Protein AF-A0A1F8PA29-F1 (afdb_monomer_lite)

Secondary structure (DSSP, 8-state):
-HHHHHHHHHHHHHHHHHHHHHHHHHHHHHHHHHS-HHHHHHHHHHHHHHHHHHHHHHHHHHTHHHHHHS-HHHHHHHTT----HHHHHHHHHHHHHHHHHHHHHHHHHHHH-SSHHHHHHHHHHHHHHHHHHHHTHHHHHH-TT-THHHHHHHSTTTHHHHHHHHHHHSPPPHHHHHHHHHHHHHHHHHHHHHHHHHHHHHHHHS--PPPHHHHHHHHS--

Radius of gyration: 24.75 Å; chains: 1; bounding box: 68×40×70 Å

Sequence (222 aa):
MRNQGKAVILSTHQMNQVEGLYDRLLIMEILLSSVSTRQLLTGKVLGLGVAGLARVTVWVISIPLPLNLASSSSRGFISTIQIPAGFLFLGVVYFILGNSVFAVLSAGVAAISPTVQEAQGLPAIYTLFAIAPFWFFSLLLLFPNNPVWIVLSIFPFTAPVLVMLRLGLTGVPVWQLAVSITVLVSCITGGLLLAARLLRTYILMYRKRPNPGEIIHSFKSG

Foldseek 3Di:
DVVVVVVVVVVVVVVVLLVVLVVVLVVVVVVCVPDPLLVVLVVQLVVLLVVLVVVVVCCVVVVVVVVVVDDPVSVVVVVVDDDDPVLVVLLSLLSSLLSLLLSLVLLLLVLPDSDPVSSVVVSVVLLVLCCVCVVCLVVCQVCVPDCVLLVLCQPSSPVSRSVSSSVVRHDDDPVSSVNSSVSSVVSSVVSSVNSSVSNVVSSVVSPPDDDVVVVVVVVVPD

Structure (mmCIF, N/CA/C/O backbone):
data_AF-A0A1F8PA29-F1
#
_entry.id   AF-A0A1F8PA29-F1
#
loop_
_atom_site.group_PDB
_atom_site.id
_atom_site.type_symbol
_atom_site.label_atom_id
_atom_site.label_alt_id
_atom_site.label_comp_id
_atom_site.label_asym_id
_atom_site.label_entity_id
_atom_site.label_seq_id
_atom_site.pdbx_PDB_ins_code
_atom_site.Cartn_x
_atom_site.Cartn_y
_atom_site.Cartn_z
_atom_site.occupancy
_atom_site.B_iso_or_equiv
_atom_site.auth_seq_id
_atom_site.auth_comp_id
_atom_site.auth_asym_id
_atom_site.auth_atom_id
_atom_site.pdbx_PDB_model_num
ATOM 1 N N . MET A 1 1 ? -7.253 -27.053 47.246 1.00 56.34 1 MET A N 1
ATOM 2 C CA . MET A 1 1 ? -7.034 -25.584 47.266 1.00 56.34 1 MET A CA 1
ATOM 3 C C . MET A 1 1 ? -6.210 -25.036 46.084 1.00 56.34 1 MET A C 1
ATOM 5 O O . MET A 1 1 ? -6.390 -23.879 45.738 1.00 56.34 1 MET A O 1
ATOM 9 N N . ARG A 1 2 ? -5.384 -25.832 45.381 1.00 59.38 2 ARG A N 1
ATOM 10 C CA . ARG A 1 2 ? -4.523 -25.364 44.264 1.00 59.38 2 ARG A CA 1
ATOM 11 C C . ARG A 1 2 ? -5.253 -24.951 42.961 1.00 59.38 2 ARG A C 1
ATOM 13 O O . ARG A 1 2 ? -4.658 -24.265 42.139 1.00 59.38 2 ARG A O 1
ATOM 20 N N . ASN A 1 3 ? -6.523 -25.330 42.773 1.00 57.28 3 ASN A N 1
ATOM 21 C CA . ASN A 1 3 ? -7.296 -25.006 41.557 1.00 57.28 3 ASN A CA 1
ATOM 22 C C . ASN A 1 3 ? -8.032 -23.652 41.614 1.00 57.28 3 ASN A C 1
ATOM 24 O O . ASN A 1 3 ? -8.296 -23.064 40.572 1.00 57.28 3 ASN A O 1
ATOM 28 N N . GLN A 1 4 ? -8.312 -23.134 42.814 1.00 56.56 4 GLN A N 1
ATOM 29 C CA . GLN A 1 4 ? -9.041 -21.871 43.012 1.00 56.56 4 GLN A CA 1
ATOM 30 C C . GLN A 1 4 ? -8.192 -20.658 42.579 1.00 56.56 4 GLN A C 1
ATOM 32 O O . GLN A 1 4 ? -8.679 -19.771 41.889 1.00 56.56 4 GLN A O 1
ATOM 37 N N . GLY A 1 5 ? -6.884 -20.670 42.873 1.00 62.25 5 GLY A N 1
ATOM 38 C CA . GLY A 1 5 ? -5.967 -19.598 42.458 1.00 62.25 5 GLY A CA 1
ATOM 39 C C . GLY A 1 5 ? -5.791 -19.484 40.939 1.00 62.25 5 GLY A C 1
ATOM 40 O O . GLY A 1 5 ? -5.724 -18.379 40.416 1.00 62.25 5 GLY A O 1
ATOM 41 N N . LYS A 1 6 ? -5.792 -20.605 40.200 1.00 59.50 6 LYS A N 1
ATOM 42 C CA . LYS A 1 6 ? -5.723 -20.580 38.726 1.00 59.50 6 LYS A CA 1
ATOM 43 C C . LYS A 1 6 ? -6.982 -19.975 38.100 1.00 59.50 6 LYS A C 1
ATOM 45 O O . LYS A 1 6 ? -6.863 -19.243 37.125 1.00 59.50 6 LYS A O 1
ATOM 50 N N . ALA A 1 7 ? -8.157 -20.249 38.671 1.00 61.59 7 ALA A N 1
ATOM 51 C CA . ALA A 1 7 ? -9.419 -19.679 38.206 1.00 61.59 7 ALA A CA 1
ATOM 52 C C . ALA A 1 7 ? -9.479 -18.157 38.429 1.00 61.59 7 ALA A C 1
ATOM 54 O O . ALA A 1 7 ? -9.851 -17.432 37.514 1.00 61.59 7 ALA A O 1
ATOM 55 N N . VAL A 1 8 ? -9.019 -17.671 39.589 1.00 66.62 8 VAL A N 1
ATOM 56 C CA . VAL A 1 8 ? -8.974 -16.230 39.914 1.00 66.62 8 VAL A CA 1
ATOM 57 C C . VAL A 1 8 ? -7.968 -15.464 39.041 1.00 66.62 8 VAL A C 1
ATOM 59 O O . VAL A 1 8 ? -8.221 -14.332 38.621 1.00 66.62 8 VAL A O 1
ATOM 62 N N . ILE A 1 9 ? -6.827 -16.082 38.720 1.00 64.81 9 ILE A N 1
ATOM 63 C CA . ILE A 1 9 ? -5.822 -15.485 37.826 1.00 64.81 9 ILE A CA 1
ATOM 64 C C . ILE A 1 9 ? -6.329 -15.459 36.372 1.00 64.81 9 ILE A C 1
ATOM 66 O O . ILE A 1 9 ? -6.126 -14.474 35.666 1.00 64.81 9 ILE A O 1
ATOM 70 N N . LEU A 1 10 ? -7.041 -16.499 35.923 1.00 61.28 10 LEU A N 1
ATOM 71 C CA . LEU A 1 10 ? -7.674 -16.513 34.598 1.00 61.28 10 LEU A CA 1
ATOM 72 C C . LEU A 1 10 ? -8.793 -15.468 34.490 1.00 61.28 10 LEU A C 1
ATOM 74 O O . LEU A 1 10 ? -8.862 -14.765 33.484 1.00 61.28 10 LEU A O 1
ATOM 78 N N . SER A 1 11 ? -9.618 -15.301 35.528 1.00 67.06 11 SER A N 1
ATOM 79 C CA . SER A 1 11 ? -10.694 -14.303 35.519 1.00 67.06 11 SER A CA 1
ATOM 80 C C . SER A 1 11 ? -10.176 -12.865 35.548 1.00 67.06 11 SER A C 1
ATOM 82 O O . SER A 1 11 ? -10.720 -12.020 34.847 1.00 67.06 11 SER A O 1
ATOM 84 N N . THR A 1 12 ? -9.106 -12.570 36.296 1.00 68.25 12 THR A N 1
ATOM 85 C CA . THR A 1 12 ? -8.509 -11.217 36.316 1.00 68.25 12 THR A CA 1
ATOM 86 C C . THR A 1 12 ? -7.856 -10.865 34.980 1.00 68.25 12 THR A C 1
ATOM 88 O O . THR A 1 12 ? -8.011 -9.747 34.492 1.00 68.25 12 THR A O 1
ATOM 91 N N . HIS A 1 13 ? -7.205 -11.830 34.323 1.00 64.25 13 HIS A N 1
ATOM 92 C CA . HIS A 1 13 ? -6.618 -11.613 33.000 1.00 64.25 13 HIS A CA 1
ATOM 93 C C . HIS A 1 13 ? -7.680 -11.390 31.908 1.00 64.25 13 HIS A C 1
ATOM 95 O O . HIS A 1 13 ? -7.465 -10.587 30.999 1.00 64.25 13 HIS A O 1
ATOM 101 N N . GLN A 1 14 ? -8.830 -12.066 32.003 1.00 67.69 14 GLN A N 1
ATOM 102 C CA . GLN A 1 14 ? -9.976 -11.828 31.119 1.00 67.69 14 GLN A CA 1
ATOM 103 C C . GLN A 1 14 ? -10.660 -10.485 31.411 1.00 67.69 14 GLN A C 1
ATOM 105 O O . GLN A 1 14 ? -11.031 -9.778 30.477 1.00 67.69 14 GLN A O 1
ATOM 110 N N . MET A 1 15 ? -10.771 -10.091 32.682 1.00 62.59 15 MET A N 1
ATOM 111 C CA . MET A 1 15 ? -11.380 -8.822 33.092 1.00 62.59 15 MET A CA 1
ATOM 112 C C . MET A 1 15 ? -10.580 -7.612 32.585 1.00 62.59 15 MET A C 1
ATOM 114 O O . MET A 1 15 ? -11.160 -6.734 31.951 1.00 62.59 15 MET A O 1
ATOM 118 N N . ASN A 1 16 ? -9.249 -7.630 32.724 1.00 69.56 16 ASN A N 1
ATOM 119 C CA . ASN A 1 16 ? -8.378 -6.573 32.190 1.00 69.56 16 ASN A CA 1
ATOM 120 C C . ASN A 1 16 ? -8.440 -6.470 30.654 1.00 69.56 16 ASN A C 1
ATOM 122 O O . ASN A 1 16 ? -8.318 -5.385 30.088 1.00 69.56 16 ASN A O 1
ATOM 126 N N . GLN A 1 17 ? -8.625 -7.597 29.956 1.00 68.75 17 GLN A N 1
ATOM 127 C CA . GLN A 1 17 ? -8.740 -7.615 28.495 1.00 68.75 17 GLN A CA 1
ATOM 128 C C . GLN A 1 17 ? -10.060 -6.987 28.023 1.00 68.75 17 GLN A C 1
ATOM 130 O O . GLN A 1 17 ? -10.092 -6.288 27.010 1.00 68.75 17 GLN A O 1
ATOM 135 N N . VAL A 1 18 ? -11.137 -7.228 28.769 1.00 69.56 18 VAL A N 1
ATOM 136 C CA . VAL A 1 18 ? -12.466 -6.676 28.506 1.00 69.56 18 VAL A CA 1
ATOM 137 C C . VAL A 1 18 ? -12.508 -5.173 28.810 1.00 69.56 18 VAL A C 1
ATOM 139 O O . VAL A 1 18 ? -13.011 -4.407 27.993 1.00 69.56 18 VAL A O 1
ATOM 142 N N . GLU A 1 19 ? -11.920 -4.730 29.922 1.00 72.88 19 GLU A N 1
ATOM 143 C CA . GLU A 1 19 ? -11.816 -3.309 30.287 1.00 72.88 19 GLU A CA 1
ATOM 144 C C . GLU A 1 19 ? -11.022 -2.509 29.241 1.00 72.88 19 GLU A C 1
ATOM 146 O O . GLU A 1 19 ? -11.520 -1.522 28.698 1.00 72.88 19 GLU A O 1
ATOM 151 N N . GLY A 1 20 ? -9.857 -3.019 28.820 1.00 73.38 20 GLY A N 1
ATOM 152 C CA . GLY A 1 20 ? -9.060 -2.385 27.766 1.00 73.38 20 GLY A CA 1
ATOM 153 C C . GLY A 1 20 ? -9.750 -2.332 26.394 1.00 73.38 20 GLY A C 1
ATOM 154 O O . GLY A 1 20 ? -9.413 -1.484 25.562 1.00 73.38 20 GLY A O 1
ATOM 155 N N . LEU A 1 21 ? -10.719 -3.216 26.134 1.00 72.12 21 LEU A N 1
ATOM 156 C CA . LEU A 1 21 ? -11.561 -3.155 24.940 1.00 72.12 21 LEU A CA 1
ATOM 157 C C . LEU A 1 21 ? -12.629 -2.055 25.065 1.00 72.12 21 LEU A C 1
ATOM 159 O O . LEU A 1 21 ? -12.830 -1.299 24.111 1.00 72.12 21 LEU A O 1
ATOM 163 N N . TYR A 1 22 ? -13.286 -1.942 26.224 1.00 75.56 22 TYR A N 1
ATOM 164 C CA . TYR A 1 22 ? -14.282 -0.899 26.484 1.00 75.56 22 TYR A CA 1
ATOM 165 C C . TYR A 1 22 ? -13.682 0.505 26.381 1.00 75.56 22 TYR A C 1
ATOM 167 O O . TYR A 1 22 ? -14.259 1.350 25.696 1.00 75.56 22 TYR A O 1
ATOM 175 N N . ASP A 1 23 ? -12.496 0.732 26.947 1.00 82.25 23 ASP A N 1
ATOM 176 C CA . ASP A 1 23 ? -11.802 2.024 26.865 1.00 82.25 23 ASP A CA 1
ATOM 177 C C . ASP A 1 23 ? -11.535 2.443 25.413 1.00 82.25 23 ASP A C 1
ATOM 179 O O . ASP A 1 23 ? -11.745 3.594 25.022 1.00 82.25 23 ASP A O 1
ATOM 183 N N . ARG A 1 24 ? -11.122 1.491 24.566 1.00 76.88 24 ARG A N 1
ATOM 184 C CA . ARG A 1 24 ? -10.896 1.739 23.132 1.00 76.88 24 ARG A CA 1
ATOM 185 C C . ARG A 1 24 ? -12.179 2.108 22.405 1.00 76.88 24 ARG A C 1
ATOM 187 O O . ARG A 1 24 ? -12.164 3.017 21.575 1.00 76.88 24 ARG A O 1
ATOM 194 N N . LEU A 1 25 ? -13.268 1.400 22.693 1.00 80.56 25 LEU A N 1
ATOM 195 C CA . LEU A 1 25 ? -14.572 1.669 22.093 1.00 80.56 25 LEU A CA 1
ATOM 196 C C . LEU A 1 25 ? -15.107 3.034 22.529 1.00 80.56 25 LEU A C 1
ATOM 198 O O . LEU A 1 25 ? -15.641 3.755 21.692 1.00 80.56 25 LEU A O 1
ATOM 202 N N . LEU A 1 26 ? -14.896 3.421 23.789 1.00 84.62 26 LEU A N 1
ATOM 203 C CA . LEU A 1 26 ? -15.296 4.724 24.313 1.00 84.62 26 LEU A CA 1
ATOM 204 C C . LEU A 1 26 ? -14.540 5.869 23.630 1.00 84.62 26 LEU A C 1
ATOM 206 O O . LEU A 1 26 ? -15.163 6.811 23.141 1.00 84.62 26 LEU A O 1
ATOM 210 N N . ILE A 1 27 ? -13.207 5.771 23.530 1.00 83.31 27 ILE A N 1
ATOM 211 C CA . ILE A 1 27 ? -12.390 6.755 22.797 1.00 83.31 27 ILE A CA 1
ATOM 212 C C . ILE A 1 27 ? -12.892 6.864 21.355 1.00 83.31 27 ILE A C 1
ATOM 214 O O . ILE A 1 27 ? -13.056 7.956 20.817 1.00 83.31 27 ILE A O 1
ATOM 218 N N . MET A 1 28 ? -13.180 5.728 20.726 1.00 79.38 28 MET A N 1
ATOM 219 C CA . MET A 1 28 ? -13.671 5.690 19.360 1.00 79.38 28 MET A CA 1
ATOM 220 C C . MET A 1 28 ? -15.082 6.281 19.198 1.00 79.38 28 MET A C 1
ATOM 222 O O . MET A 1 28 ? -15.334 6.940 18.192 1.00 79.38 28 MET A O 1
ATOM 226 N N . GLU A 1 29 ? -15.986 6.090 20.161 1.00 82.50 29 GLU A N 1
ATOM 227 C CA . GLU A 1 29 ? -17.335 6.677 20.173 1.00 82.50 29 GLU A CA 1
ATOM 228 C C . GLU A 1 29 ? -17.263 8.209 20.236 1.00 82.50 29 GLU A C 1
ATOM 230 O O . GLU A 1 29 ? -17.891 8.881 19.417 1.00 82.50 29 GLU A O 1
ATOM 235 N N . ILE A 1 30 ? -16.418 8.755 21.120 1.00 84.75 30 ILE A N 1
ATOM 236 C CA . ILE A 1 30 ? -16.178 10.204 21.243 1.00 84.75 30 ILE A CA 1
ATOM 237 C C . ILE A 1 30 ? -15.546 10.772 19.957 1.00 84.75 30 ILE A C 1
ATOM 239 O O . ILE A 1 30 ? -15.908 11.853 19.486 1.00 84.75 30 ILE A O 1
ATOM 243 N N . LEU A 1 31 ? -14.617 10.035 19.339 1.00 81.81 31 LEU A N 1
ATOM 244 C CA . LEU A 1 31 ? -14.020 10.443 18.064 1.00 81.81 31 LEU A CA 1
ATOM 245 C C . LEU A 1 31 ? -15.044 10.428 16.920 1.00 81.81 31 LEU A C 1
ATOM 247 O O . LEU A 1 31 ? -15.061 11.342 16.093 1.00 81.81 31 LEU A O 1
ATOM 251 N N . LEU A 1 32 ? -15.914 9.417 16.866 1.00 80.25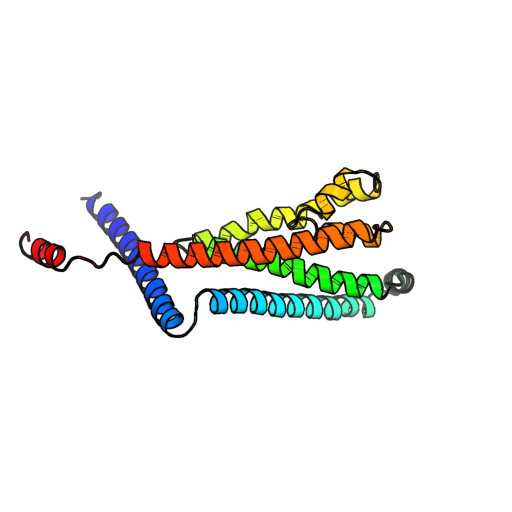 32 LEU A N 1
ATOM 252 C CA . LEU A 1 32 ? -16.919 9.282 15.812 1.00 80.25 32 LEU A CA 1
ATOM 253 C C . LEU A 1 32 ? -18.130 10.199 15.981 1.00 80.25 32 LEU A C 1
ATOM 255 O O . LEU A 1 32 ? -18.782 10.498 14.980 1.00 80.25 32 LEU A O 1
ATOM 259 N N . SER A 1 33 ? -18.421 10.679 17.194 1.00 83.50 33 SER A N 1
ATOM 260 C CA . SER A 1 33 ? -19.403 11.754 17.379 1.00 83.50 33 SER A CA 1
ATOM 261 C C . SER A 1 33 ? -18.923 13.073 16.767 1.00 83.50 33 SER A C 1
ATOM 263 O O . SER A 1 33 ? -19.740 13.941 16.475 1.00 83.50 33 SER A O 1
ATOM 265 N N . SER A 1 34 ? -17.609 13.209 16.552 1.00 78.81 34 SER A N 1
ATOM 266 C CA . SER A 1 34 ? -16.973 14.422 16.032 1.00 78.81 34 SER A CA 1
ATOM 267 C C . SER A 1 34 ? -16.600 14.322 14.545 1.00 78.81 34 SER A C 1
ATOM 269 O O . SER A 1 34 ? -16.625 15.328 13.840 1.00 78.81 34 SER A O 1
ATOM 271 N N . VAL A 1 35 ? -16.256 13.127 14.036 1.00 84.75 35 VAL A N 1
ATOM 272 C CA . VAL A 1 35 ? -15.801 12.918 12.646 1.00 84.75 35 VAL A CA 1
ATOM 273 C C . VAL A 1 35 ? -16.371 11.629 12.053 1.00 84.75 35 VAL A C 1
ATOM 275 O O . VAL A 1 35 ? -16.383 10.574 12.683 1.00 84.75 35 VAL A O 1
ATOM 278 N N . SER A 1 36 ? -16.786 11.665 10.782 1.00 85.31 36 SER A N 1
ATOM 279 C CA . SER A 1 36 ? -17.303 10.467 10.112 1.00 85.31 36 SER A CA 1
ATOM 280 C C . SER A 1 36 ? -16.228 9.378 9.938 1.00 85.31 36 SER A C 1
ATOM 282 O O . SER A 1 36 ? -15.068 9.651 9.629 1.00 85.31 36 SER A O 1
ATOM 284 N N . THR A 1 37 ? -16.628 8.103 10.025 1.00 83.50 37 THR A N 1
ATOM 285 C CA . THR A 1 37 ? -15.733 6.933 9.875 1.00 83.50 37 THR A CA 1
ATOM 286 C C . THR A 1 37 ? -14.871 6.979 8.606 1.00 83.50 37 THR A C 1
ATOM 288 O O . THR A 1 37 ? -13.717 6.553 8.605 1.00 83.50 37 THR A O 1
ATOM 291 N N . ARG A 1 38 ? -15.427 7.502 7.503 1.00 82.75 38 ARG A N 1
ATOM 292 C CA . ARG A 1 38 ? -14.721 7.606 6.218 1.00 82.75 38 ARG A CA 1
ATOM 293 C C . ARG A 1 38 ? -13.620 8.660 6.260 1.00 82.75 38 ARG A C 1
ATOM 295 O O . ARG A 1 38 ? -12.535 8.405 5.745 1.00 82.75 38 ARG A O 1
ATOM 302 N N . GLN A 1 39 ? -13.877 9.810 6.880 1.00 88.12 39 GLN A N 1
ATOM 303 C CA . GLN A 1 39 ? -12.875 10.864 7.048 1.00 88.12 39 GLN A CA 1
ATOM 304 C C . GLN A 1 39 ? -11.742 10.398 7.963 1.00 88.12 39 GLN A C 1
ATOM 306 O O . GLN A 1 39 ? -10.580 10.588 7.620 1.00 88.12 39 GLN A O 1
ATOM 311 N N . LEU A 1 40 ? -12.071 9.695 9.053 1.00 89.00 40 LEU A N 1
ATOM 312 C CA . LEU A 1 40 ? -11.082 9.116 9.966 1.00 89.00 40 LEU A CA 1
ATOM 313 C C . LEU A 1 40 ? -10.126 8.155 9.236 1.00 89.00 40 LEU A C 1
ATOM 315 O O . LEU A 1 40 ? -8.906 8.284 9.327 1.00 89.00 40 LEU A O 1
ATOM 319 N N . LEU A 1 41 ? -10.675 7.203 8.474 1.00 89.69 41 LEU A N 1
ATOM 320 C CA . LEU A 1 41 ? -9.870 6.220 7.744 1.00 89.69 41 LEU A CA 1
ATOM 321 C C . LEU A 1 41 ? -9.072 6.847 6.601 1.00 89.69 41 LEU A C 1
ATOM 323 O O . LEU A 1 41 ? -7.912 6.492 6.410 1.00 89.69 41 LEU A O 1
ATOM 327 N N . THR A 1 42 ? -9.657 7.802 5.878 1.00 89.12 42 THR A N 1
ATOM 328 C CA . THR A 1 42 ? -8.944 8.535 4.821 1.00 89.12 42 THR A CA 1
ATOM 329 C C . THR A 1 42 ? -7.777 9.323 5.414 1.00 89.12 42 THR A C 1
ATOM 331 O O . THR A 1 42 ? -6.668 9.244 4.895 1.00 89.12 42 THR A O 1
ATOM 334 N N . GLY A 1 43 ? -7.986 9.997 6.550 1.00 89.50 43 GLY A N 1
ATOM 335 C CA . GLY A 1 43 ? -6.928 10.686 7.289 1.00 89.50 43 GLY A CA 1
ATOM 336 C C . GLY A 1 43 ? -5.818 9.738 7.745 1.00 89.50 43 GLY A C 1
ATOM 337 O O . GLY A 1 43 ? -4.643 10.046 7.563 1.00 89.50 43 GLY A O 1
ATOM 338 N N . LYS A 1 44 ? -6.164 8.542 8.244 1.00 90.44 44 LYS A N 1
ATOM 339 C CA . LYS A 1 44 ? -5.181 7.508 8.612 1.00 90.44 44 LYS A CA 1
ATOM 340 C C . LYS A 1 44 ? -4.347 7.055 7.410 1.00 90.44 44 LYS A C 1
ATOM 342 O O . LYS A 1 44 ? -3.127 6.951 7.518 1.00 90.44 44 LYS A O 1
ATOM 347 N N . VAL A 1 45 ? -4.985 6.796 6.269 1.00 92.25 45 VAL A N 1
ATOM 348 C CA . VAL A 1 45 ? -4.295 6.370 5.040 1.00 92.25 45 VAL A CA 1
ATOM 349 C C . VAL A 1 45 ? -3.387 7.478 4.506 1.00 92.25 45 VAL A C 1
ATOM 351 O O . VAL A 1 45 ? -2.239 7.202 4.165 1.00 92.25 45 VAL A O 1
ATOM 354 N N . LEU A 1 46 ? -3.854 8.730 4.489 1.00 92.75 46 LEU A N 1
ATOM 355 C CA . LEU A 1 46 ? -3.040 9.880 4.088 1.00 92.75 46 LEU A CA 1
ATOM 356 C C . LEU A 1 46 ? -1.860 10.107 5.040 1.00 92.75 46 LEU A C 1
ATOM 358 O O . LEU A 1 46 ? -0.742 10.313 4.577 1.00 92.75 46 LEU A O 1
ATOM 362 N N . GLY A 1 47 ? -2.073 9.991 6.354 1.00 91.25 47 GLY A N 1
ATOM 363 C CA . GLY A 1 47 ? -1.007 10.089 7.354 1.00 91.25 47 GLY A CA 1
ATOM 364 C C . GLY A 1 47 ? 0.065 9.012 7.173 1.00 91.25 47 GLY A C 1
ATOM 365 O O . GLY A 1 47 ? 1.257 9.315 7.183 1.00 91.25 47 GLY A O 1
ATOM 366 N N . LEU A 1 48 ? -0.343 7.765 6.908 1.00 90.12 48 LEU A N 1
ATOM 367 C CA . LEU A 1 48 ? 0.583 6.686 6.545 1.00 90.12 48 LEU A CA 1
ATOM 368 C C . LEU A 1 48 ? 1.299 6.962 5.214 1.00 90.12 48 LEU A C 1
ATOM 370 O O . LEU A 1 48 ? 2.463 6.588 5.066 1.00 90.12 48 LEU A O 1
ATOM 374 N N . GLY A 1 49 ? 0.636 7.635 4.269 1.00 90.31 49 GLY A N 1
ATOM 375 C CA . GLY A 1 49 ? 1.221 8.171 3.036 1.00 90.31 49 GLY A CA 1
ATOM 376 C C . GLY A 1 49 ? 2.373 9.136 3.306 1.00 90.31 49 GLY A C 1
ATOM 377 O O . GLY A 1 49 ? 3.494 8.898 2.861 1.00 90.31 49 GLY A O 1
ATOM 378 N N . VAL A 1 50 ? 2.119 10.175 4.103 1.00 92.81 50 VAL A N 1
ATOM 379 C CA . VAL A 1 50 ? 3.120 11.187 4.480 1.00 92.81 50 VAL A CA 1
ATOM 380 C C . VAL A 1 50 ? 4.281 10.560 5.255 1.00 92.81 50 VAL A C 1
ATOM 382 O O . VAL A 1 50 ? 5.441 10.811 4.936 1.00 92.81 50 VAL A O 1
ATOM 385 N N . ALA A 1 51 ? 3.997 9.678 6.216 1.00 91.94 51 ALA A N 1
ATOM 386 C CA . ALA A 1 51 ? 5.031 8.941 6.944 1.00 91.94 51 ALA A CA 1
ATOM 387 C C . ALA A 1 51 ? 5.856 8.018 6.024 1.00 91.94 51 ALA A C 1
ATOM 389 O O . ALA A 1 51 ? 7.042 7.788 6.258 1.00 91.94 51 ALA A O 1
ATOM 390 N N . GLY A 1 52 ? 5.242 7.472 4.971 1.00 89.69 52 GLY A N 1
ATOM 391 C CA . GLY A 1 52 ? 5.941 6.747 3.913 1.00 89.69 52 GLY A CA 1
ATOM 392 C C . GLY A 1 52 ? 6.909 7.645 3.148 1.00 89.69 52 GLY A C 1
ATOM 393 O O . GLY A 1 52 ? 8.079 7.298 3.010 1.00 89.69 52 GLY A O 1
ATOM 394 N N . LEU A 1 53 ? 6.446 8.813 2.702 1.00 90.06 53 LEU A N 1
ATOM 395 C CA . LEU A 1 53 ? 7.288 9.770 1.982 1.00 90.06 53 LEU A CA 1
ATOM 396 C C . LEU A 1 53 ? 8.468 10.229 2.839 1.00 90.06 53 LEU A C 1
ATOM 398 O O . LEU A 1 53 ? 9.592 10.258 2.352 1.00 90.06 53 LEU A O 1
ATOM 402 N N . ALA A 1 54 ? 8.244 10.478 4.132 1.00 92.31 54 ALA A N 1
ATOM 403 C CA . ALA A 1 54 ? 9.317 10.794 5.069 1.00 92.31 54 ALA A CA 1
ATOM 404 C C . ALA A 1 54 ? 10.387 9.689 5.116 1.00 92.31 54 ALA A C 1
ATOM 406 O O . ALA A 1 54 ? 11.577 9.992 5.050 1.00 92.31 54 ALA A O 1
ATOM 407 N N . ARG A 1 55 ? 9.985 8.407 5.151 1.00 91.94 55 ARG A N 1
ATOM 408 C CA . ARG A 1 55 ? 10.928 7.275 5.089 1.00 91.94 55 ARG A CA 1
ATOM 409 C C . ARG A 1 55 ? 11.748 7.302 3.799 1.00 91.94 55 ARG A C 1
ATOM 411 O O . ARG A 1 55 ? 12.963 7.168 3.865 1.00 91.94 55 ARG A O 1
ATOM 418 N N . VAL A 1 56 ? 11.122 7.517 2.644 1.00 87.94 56 VAL A N 1
ATOM 419 C CA . VAL A 1 56 ? 11.844 7.575 1.359 1.00 87.94 56 VAL A CA 1
ATOM 420 C C . VAL A 1 56 ? 12.822 8.741 1.318 1.00 87.94 56 VAL A C 1
ATOM 422 O O . VAL A 1 56 ? 13.967 8.544 0.928 1.00 87.94 56 VAL A O 1
ATOM 425 N N . THR A 1 57 ? 12.418 9.925 1.776 1.00 88.62 57 THR A N 1
ATOM 426 C CA . THR A 1 57 ? 13.304 11.093 1.851 1.00 88.62 57 THR A CA 1
ATOM 427 C C . THR A 1 57 ? 14.532 10.801 2.706 1.00 88.62 57 THR A C 1
ATOM 429 O O . THR A 1 57 ? 15.651 11.103 2.296 1.00 88.62 57 THR A O 1
ATOM 432 N N . VAL A 1 58 ? 14.345 10.146 3.857 1.00 91.19 58 VAL A N 1
ATOM 433 C CA . VAL A 1 58 ? 15.459 9.723 4.715 1.00 91.19 58 VAL A CA 1
ATOM 434 C C . VAL A 1 58 ? 16.399 8.778 3.966 1.00 91.19 58 VAL A C 1
ATOM 436 O O . VAL A 1 58 ? 17.606 8.989 4.001 1.00 91.19 58 VAL A O 1
ATOM 439 N N . TRP A 1 59 ? 15.883 7.786 3.237 1.00 84.88 59 TRP A N 1
ATOM 440 C CA . TRP A 1 59 ? 16.718 6.876 2.443 1.00 84.88 59 TRP A CA 1
ATOM 441 C C . TRP A 1 59 ? 17.464 7.590 1.307 1.00 84.88 59 TRP A C 1
ATOM 443 O O . TRP A 1 59 ? 18.661 7.374 1.138 1.00 84.88 59 TRP A O 1
ATOM 453 N N . VAL A 1 60 ? 16.798 8.478 0.565 1.00 82.88 60 VAL A N 1
ATOM 454 C CA . VAL A 1 60 ? 17.402 9.234 -0.548 1.00 82.88 60 VAL A CA 1
ATOM 455 C C . VAL A 1 60 ? 18.533 10.147 -0.070 1.00 82.88 60 VAL A C 1
ATOM 457 O O . VAL A 1 60 ? 19.531 10.284 -0.770 1.00 82.88 60 VAL A O 1
ATOM 460 N N . ILE A 1 61 ? 18.417 10.735 1.123 1.00 85.12 61 ILE A N 1
ATOM 461 C CA . ILE A 1 61 ? 19.474 11.565 1.725 1.00 85.12 61 ILE A CA 1
ATOM 462 C C . ILE A 1 61 ? 20.571 10.688 2.345 1.00 85.12 61 ILE A C 1
ATOM 464 O O . ILE A 1 61 ? 21.758 10.996 2.237 1.00 85.12 61 ILE A O 1
ATOM 468 N N . SER A 1 62 ? 20.185 9.582 2.986 1.00 85.56 62 SER A N 1
ATOM 469 C CA . SER A 1 62 ? 21.105 8.731 3.740 1.00 85.56 62 SER A CA 1
ATOM 470 C C . SER A 1 62 ? 21.957 7.813 2.866 1.00 85.56 62 SER A C 1
ATOM 472 O O . SER A 1 62 ? 23.063 7.501 3.286 1.00 85.56 62 SER A O 1
ATOM 474 N N . ILE A 1 63 ? 21.493 7.363 1.694 1.00 81.06 63 ILE A N 1
ATOM 475 C CA . ILE A 1 63 ? 22.272 6.514 0.770 1.00 81.06 63 ILE A CA 1
ATOM 476 C C . ILE A 1 63 ? 23.546 7.210 0.237 1.00 81.06 63 ILE A C 1
ATOM 478 O O . ILE A 1 63 ? 24.610 6.594 0.283 1.00 81.06 63 ILE A O 1
ATOM 482 N N . PRO A 1 64 ? 23.510 8.460 -0.270 1.00 77.69 64 PRO A N 1
ATOM 483 C CA . PRO A 1 64 ? 24.697 9.115 -0.827 1.00 77.69 64 PRO A CA 1
ATOM 484 C C . PRO A 1 64 ? 25.730 9.532 0.228 1.00 77.69 64 PRO A C 1
ATOM 486 O O . PRO A 1 64 ? 26.909 9.663 -0.097 1.00 77.69 64 PRO A O 1
ATOM 489 N N . LEU A 1 65 ? 25.330 9.720 1.487 1.00 77.81 65 LEU A N 1
ATOM 490 C CA . LEU A 1 65 ? 26.220 10.106 2.592 1.00 77.81 65 LEU A CA 1
ATOM 491 C C . LEU A 1 65 ? 27.425 9.154 2.780 1.00 77.81 65 LEU A C 1
ATOM 493 O O . LEU A 1 65 ? 28.560 9.613 2.648 1.00 77.81 65 LEU A O 1
ATOM 497 N N . PRO A 1 66 ? 27.240 7.839 3.012 1.00 79.12 66 PRO A N 1
ATOM 498 C CA . PRO A 1 66 ? 28.346 6.892 3.119 1.00 79.12 66 PRO A CA 1
ATOM 499 C C . PRO A 1 66 ? 29.088 6.694 1.791 1.00 79.12 66 PRO A C 1
ATOM 501 O O . PRO A 1 66 ? 30.283 6.421 1.809 1.00 79.12 66 PRO A O 1
ATOM 504 N N . LEU A 1 67 ? 28.430 6.882 0.641 1.00 72.81 67 LEU A N 1
ATOM 505 C CA . LEU A 1 67 ? 29.074 6.771 -0.676 1.00 72.81 67 LEU A CA 1
ATOM 506 C C . LEU A 1 67 ? 30.096 7.892 -0.925 1.00 72.81 67 LEU A C 1
ATOM 508 O O . LEU A 1 67 ? 31.127 7.654 -1.551 1.00 72.81 67 LEU A O 1
ATOM 512 N N . ASN A 1 68 ? 29.856 9.098 -0.401 1.00 70.44 68 ASN A N 1
ATOM 513 C CA . ASN A 1 68 ? 30.833 10.192 -0.452 1.00 70.44 68 ASN A CA 1
ATOM 514 C C . ASN A 1 68 ? 32.062 9.920 0.430 1.00 70.44 68 ASN A C 1
ATOM 516 O O . ASN A 1 68 ? 33.169 10.344 0.092 1.00 70.44 68 ASN A O 1
ATOM 520 N N . LEU A 1 69 ? 31.870 9.177 1.522 1.00 74.19 69 LEU A N 1
ATOM 521 C CA . LEU A 1 69 ? 32.922 8.765 2.455 1.00 74.19 69 LEU A CA 1
ATOM 522 C C . LEU A 1 69 ? 33.674 7.504 1.991 1.00 74.19 69 LEU A C 1
ATOM 524 O O . LEU A 1 69 ? 34.754 7.210 2.500 1.00 74.19 69 LEU A O 1
ATOM 528 N N . ALA A 1 70 ? 33.121 6.760 1.031 1.00 74.88 70 ALA A N 1
ATOM 529 C CA . ALA A 1 70 ? 33.683 5.511 0.542 1.00 74.88 70 ALA A CA 1
ATOM 530 C C . ALA A 1 70 ? 34.875 5.718 -0.416 1.00 74.88 70 ALA A C 1
ATOM 532 O O . ALA A 1 70 ? 35.069 6.777 -1.023 1.00 74.88 70 ALA A O 1
ATOM 533 N N . SER A 1 71 ? 35.700 4.677 -0.553 1.00 73.81 71 SER A N 1
ATOM 534 C CA . SER A 1 71 ? 36.899 4.671 -1.396 1.00 73.81 71 SER A CA 1
ATOM 535 C C . SER A 1 71 ? 36.570 4.904 -2.878 1.00 73.81 71 SER A C 1
ATOM 537 O O . SER A 1 71 ? 35.500 4.535 -3.369 1.00 73.81 71 SER A O 1
ATOM 539 N N . SER A 1 72 ? 37.508 5.506 -3.619 1.00 69.44 72 SER A N 1
ATOM 540 C CA . SER A 1 72 ? 37.334 5.944 -5.018 1.00 69.44 72 SER A CA 1
ATOM 541 C C . SER A 1 72 ? 36.823 4.857 -5.972 1.00 69.44 72 SER A C 1
ATOM 543 O O . SER A 1 72 ? 36.101 5.171 -6.914 1.00 69.44 72 SER A O 1
ATOM 545 N N . SER A 1 73 ? 37.124 3.589 -5.692 1.00 68.25 73 SER A N 1
ATOM 546 C CA . SER A 1 73 ? 36.662 2.414 -6.440 1.00 68.25 73 SER A CA 1
ATOM 547 C C . SER A 1 73 ? 35.135 2.260 -6.432 1.00 68.25 73 SER A C 1
ATOM 549 O O . SER A 1 73 ? 34.549 1.852 -7.428 1.00 68.25 73 SER A O 1
ATOM 551 N N . SER A 1 74 ? 34.477 2.615 -5.324 1.00 66.81 74 SER A N 1
ATOM 552 C CA . SER A 1 74 ? 33.017 2.508 -5.168 1.00 66.81 74 SER A CA 1
ATOM 553 C C . SER A 1 74 ? 32.254 3.684 -5.793 1.00 66.81 74 SER A C 1
ATOM 555 O O . SER A 1 74 ? 31.131 3.518 -6.267 1.00 66.81 74 SER A O 1
ATOM 557 N N . ARG A 1 75 ? 32.885 4.865 -5.871 1.00 67.38 75 ARG A N 1
ATOM 558 C CA . ARG A 1 75 ? 32.284 6.083 -6.441 1.00 67.38 75 ARG A CA 1
ATOM 559 C C . ARG A 1 75 ? 32.130 6.017 -7.965 1.00 67.38 75 ARG A C 1
ATOM 561 O O . ARG A 1 75 ? 31.125 6.493 -8.486 1.00 67.38 75 ARG A O 1
ATOM 568 N N . GLY A 1 76 ? 33.071 5.380 -8.670 1.00 67.25 76 GLY A N 1
ATOM 569 C CA . GLY A 1 76 ? 33.039 5.261 -10.138 1.00 67.25 76 GLY A CA 1
ATOM 570 C C . GLY A 1 76 ? 31.901 4.389 -10.691 1.00 67.25 76 GLY A C 1
ATOM 571 O O . GLY A 1 76 ? 31.418 4.622 -11.798 1.00 67.25 76 GLY A O 1
ATOM 572 N N . PHE A 1 77 ? 31.415 3.417 -9.910 1.00 65.56 77 PHE A N 1
ATOM 573 C CA . PHE A 1 77 ? 30.271 2.582 -10.300 1.00 65.56 77 PHE A CA 1
ATOM 574 C C . PHE A 1 77 ? 28.952 3.377 -10.303 1.00 65.56 77 PHE A C 1
ATOM 576 O O . PHE A 1 77 ? 28.098 3.168 -11.160 1.00 65.56 77 PHE A O 1
ATOM 583 N N . ILE A 1 78 ? 28.807 4.341 -9.387 1.00 62.44 78 ILE A N 1
ATOM 584 C CA . ILE A 1 78 ? 27.586 5.143 -9.211 1.00 62.44 78 ILE A CA 1
ATOM 585 C C . ILE A 1 78 ? 27.469 6.248 -10.272 1.00 62.44 78 ILE A C 1
ATOM 587 O O . ILE A 1 78 ? 26.374 6.492 -10.771 1.00 62.44 78 ILE A O 1
ATOM 591 N N . SER A 1 79 ? 28.575 6.890 -10.670 1.00 65.75 79 SER A N 1
ATOM 592 C CA . SER A 1 79 ? 28.552 7.977 -11.668 1.00 65.75 79 SER A CA 1
ATOM 593 C C . SER A 1 79 ? 28.126 7.532 -13.071 1.00 65.75 79 SER A C 1
ATOM 595 O O . SER A 1 79 ? 27.787 8.368 -13.903 1.00 65.75 79 SER A O 1
ATOM 597 N N . THR A 1 80 ? 28.139 6.224 -13.336 1.00 64.75 80 THR A N 1
ATOM 598 C CA . THR A 1 80 ? 27.752 5.635 -14.627 1.00 64.75 80 THR A CA 1
ATOM 599 C C . THR A 1 80 ? 26.241 5.367 -14.713 1.00 64.75 80 THR A C 1
ATOM 601 O O . THR A 1 80 ? 25.696 5.205 -15.803 1.00 64.75 80 THR A O 1
ATOM 604 N N . ILE A 1 81 ? 25.530 5.353 -13.580 1.00 66.25 81 ILE A N 1
ATOM 605 C CA . ILE A 1 81 ? 24.092 5.073 -13.531 1.00 66.25 81 ILE A CA 1
ATOM 606 C C . ILE A 1 81 ? 23.324 6.391 -13.682 1.00 66.25 81 ILE A C 1
ATOM 608 O O . ILE A 1 81 ? 23.063 7.102 -12.713 1.00 66.25 81 ILE A O 1
ATOM 612 N N . GLN A 1 82 ? 22.932 6.719 -14.913 1.00 71.12 82 GLN A N 1
ATOM 613 C CA . GLN A 1 82 ? 21.969 7.790 -15.163 1.00 71.12 82 GLN A CA 1
ATOM 614 C C . GLN A 1 82 ? 20.557 7.284 -14.865 1.00 71.12 82 GLN A C 1
ATOM 616 O O . GLN A 1 82 ? 20.041 6.423 -15.573 1.00 71.12 82 GLN A O 1
ATOM 621 N N . ILE A 1 83 ? 19.922 7.826 -13.824 1.00 75.50 83 ILE A N 1
ATOM 622 C CA . ILE A 1 83 ? 18.523 7.525 -13.503 1.00 75.50 83 ILE A CA 1
ATOM 623 C C . ILE A 1 83 ? 17.627 8.466 -14.322 1.00 75.50 83 ILE A C 1
ATOM 625 O O . ILE A 1 83 ? 17.651 9.678 -14.085 1.00 75.50 83 ILE A O 1
ATOM 629 N N . PRO A 1 84 ? 16.817 7.957 -15.269 1.00 82.06 84 PRO A N 1
ATOM 630 C CA . PRO A 1 84 ? 15.919 8.800 -16.048 1.00 82.06 84 PRO A CA 1
ATOM 631 C C . PRO A 1 84 ? 14.898 9.501 -15.145 1.00 82.06 84 PRO A C 1
ATOM 633 O O . PRO A 1 84 ? 14.315 8.878 -14.258 1.00 82.06 84 PRO A O 1
ATOM 636 N N . ALA A 1 85 ? 14.594 10.775 -15.407 1.00 81.31 85 ALA A N 1
ATOM 637 C CA . ALA A 1 85 ? 13.607 11.522 -14.617 1.00 81.31 85 ALA A CA 1
ATOM 638 C C . ALA A 1 85 ? 12.219 10.843 -14.593 1.00 81.31 85 ALA A C 1
ATOM 640 O O . ALA A 1 85 ? 11.537 10.848 -13.568 1.00 81.31 85 ALA A O 1
ATOM 641 N N . GLY A 1 86 ? 11.826 10.185 -15.693 1.00 85.75 86 GLY A N 1
ATOM 642 C CA . GLY A 1 86 ? 10.581 9.411 -15.768 1.00 85.75 86 GLY A CA 1
ATOM 643 C C . GLY A 1 86 ? 10.539 8.211 -14.814 1.00 85.75 86 GLY A C 1
ATOM 644 O O . GLY A 1 86 ? 9.477 7.898 -14.278 1.00 85.75 86 GLY A O 1
ATOM 645 N N . PHE A 1 87 ? 11.689 7.585 -14.539 1.00 86.56 87 PHE A N 1
ATOM 646 C CA . PHE A 1 87 ? 11.797 6.502 -13.558 1.00 86.56 87 PHE A CA 1
ATOM 647 C C . PHE A 1 87 ? 11.518 7.017 -12.144 1.00 86.56 87 PHE A C 1
ATOM 649 O O . PHE A 1 87 ? 10.751 6.402 -11.410 1.00 86.56 87 PHE A O 1
ATOM 656 N N . LEU A 1 88 ? 12.070 8.181 -11.780 1.00 86.81 88 LEU A N 1
ATOM 657 C CA . LEU A 1 88 ? 11.818 8.804 -10.477 1.00 86.81 88 LEU A CA 1
ATOM 658 C C . LEU A 1 88 ? 10.354 9.219 -10.315 1.00 86.81 88 LEU A C 1
ATOM 660 O O . LEU A 1 88 ? 9.757 8.951 -9.275 1.00 86.81 88 LEU A O 1
ATOM 664 N N . PHE A 1 89 ? 9.761 9.824 -11.348 1.00 89.88 89 PHE A N 1
ATOM 665 C CA . PHE A 1 89 ? 8.351 10.213 -11.326 1.00 89.88 89 PHE A CA 1
ATOM 666 C C . PHE A 1 89 ? 7.434 9.001 -11.109 1.00 89.88 89 PHE A C 1
ATOM 668 O O . PHE A 1 89 ? 6.615 8.997 -10.189 1.00 89.88 89 PHE A O 1
ATOM 675 N N . LEU A 1 90 ? 7.613 7.938 -11.903 1.00 91.19 90 LEU A N 1
ATOM 676 C CA . LEU A 1 90 ? 6.866 6.690 -11.730 1.00 91.19 90 LEU A CA 1
ATOM 677 C C . LEU A 1 90 ? 7.159 6.034 -10.377 1.00 91.19 90 LEU A C 1
ATOM 679 O O . LEU A 1 90 ? 6.240 5.508 -9.755 1.00 91.19 90 LEU A O 1
ATOM 683 N N . GLY A 1 91 ? 8.398 6.122 -9.892 1.00 89.94 91 GLY A N 1
ATOM 684 C CA . GLY A 1 91 ? 8.794 5.670 -8.562 1.00 89.94 91 GLY A CA 1
ATOM 685 C C . GLY A 1 91 ? 7.981 6.320 -7.455 1.00 89.94 91 GLY A C 1
ATOM 686 O O . GLY A 1 91 ? 7.429 5.617 -6.613 1.00 89.94 91 GLY A O 1
ATOM 687 N N . VAL A 1 92 ? 7.820 7.643 -7.488 1.00 90.44 92 VAL A N 1
ATOM 688 C CA . VAL A 1 92 ? 6.995 8.366 -6.511 1.00 90.44 92 VAL A CA 1
ATOM 689 C C . VAL A 1 92 ? 5.520 7.971 -6.628 1.00 90.44 92 VAL A C 1
ATOM 691 O O . VAL A 1 92 ? 4.878 7.711 -5.611 1.00 90.44 92 VAL A O 1
ATOM 694 N N . VAL A 1 93 ? 4.982 7.867 -7.847 1.00 93.31 93 VAL A N 1
ATOM 695 C CA . VAL A 1 93 ? 3.578 7.477 -8.076 1.00 93.31 93 VAL A CA 1
ATOM 696 C C . VAL A 1 93 ? 3.291 6.083 -7.514 1.00 93.31 93 VAL A C 1
ATOM 698 O O . VAL A 1 93 ? 2.369 5.911 -6.714 1.00 93.31 93 VAL A O 1
ATOM 701 N N . TYR A 1 94 ? 4.096 5.087 -7.886 1.00 93.25 94 TYR A N 1
ATOM 702 C CA . TYR A 1 94 ? 3.933 3.714 -7.407 1.00 93.25 94 TYR A CA 1
ATOM 703 C C . TYR A 1 94 ? 4.234 3.573 -5.920 1.00 93.25 94 TYR A C 1
ATOM 705 O O . TYR A 1 94 ? 3.594 2.763 -5.252 1.00 93.25 94 TYR A O 1
ATOM 713 N N . PHE A 1 95 ? 5.149 4.376 -5.379 1.00 92.31 95 PHE A N 1
ATOM 714 C CA . PHE A 1 95 ? 5.397 4.418 -3.947 1.00 92.31 95 PHE A CA 1
ATOM 715 C C . PHE A 1 95 ? 4.166 4.909 -3.176 1.00 92.31 95 PHE A C 1
ATOM 717 O O . PHE A 1 95 ? 3.746 4.257 -2.219 1.00 92.31 95 PHE A O 1
ATOM 724 N N . ILE A 1 96 ? 3.554 6.019 -3.607 1.00 93.94 96 ILE A N 1
ATOM 725 C CA . ILE A 1 96 ? 2.347 6.568 -2.974 1.00 93.94 96 ILE A CA 1
ATOM 726 C C . ILE A 1 96 ? 1.206 5.553 -3.060 1.00 93.94 96 ILE A C 1
ATOM 728 O O . ILE A 1 96 ? 0.634 5.190 -2.032 1.00 93.94 96 ILE A O 1
ATOM 732 N N . LEU A 1 97 ? 0.913 5.043 -4.261 1.00 94.69 97 LEU A N 1
ATOM 733 C CA . LEU A 1 97 ? -0.162 4.071 -4.470 1.00 94.69 97 LEU A CA 1
ATOM 734 C C . LEU A 1 97 ? 0.080 2.776 -3.689 1.00 94.69 97 LEU A C 1
ATOM 736 O O . LEU A 1 97 ? -0.814 2.295 -2.994 1.00 94.69 97 LEU A O 1
ATOM 740 N N . GLY A 1 98 ? 1.294 2.231 -3.749 1.00 93.75 98 GLY A N 1
ATOM 741 C CA . GLY A 1 98 ? 1.663 1.011 -3.042 1.00 93.75 98 GLY A CA 1
ATOM 742 C C . GLY A 1 98 ? 1.538 1.161 -1.532 1.00 93.75 98 GLY A C 1
ATOM 743 O O . GLY A 1 98 ? 0.864 0.363 -0.882 1.00 93.75 98 GLY A O 1
ATOM 744 N N . ASN A 1 99 ? 2.110 2.223 -0.962 1.00 92.38 99 ASN A N 1
ATOM 745 C CA . ASN A 1 99 ? 1.994 2.490 0.468 1.00 92.38 99 ASN A CA 1
ATOM 746 C C . ASN A 1 99 ? 0.528 2.711 0.888 1.00 92.38 99 ASN A C 1
ATOM 748 O O . ASN A 1 99 ? 0.135 2.253 1.959 1.00 92.38 99 ASN A O 1
ATOM 752 N N . SER A 1 100 ? -0.306 3.329 0.044 1.00 94.44 100 SER A N 1
ATOM 753 C CA . SER A 1 100 ? -1.748 3.452 0.292 1.00 94.44 100 SER A CA 1
ATOM 754 C C . SER A 1 100 ? -2.477 2.106 0.303 1.00 94.44 100 SER A C 1
ATOM 756 O O . SER A 1 100 ? -3.317 1.898 1.178 1.00 94.44 100 SER A O 1
ATOM 758 N N . VAL A 1 101 ? -2.147 1.167 -0.592 1.00 94.69 101 VAL A N 1
ATOM 759 C CA . VAL A 1 101 ? -2.711 -0.199 -0.565 1.00 94.69 101 VAL A CA 1
ATOM 760 C C . VAL A 1 101 ? -2.402 -0.882 0.771 1.00 94.69 101 VAL A C 1
ATOM 762 O O . VAL A 1 101 ? -3.306 -1.397 1.434 1.00 94.69 101 VAL A O 1
ATOM 765 N N . PHE A 1 102 ? -1.145 -0.824 1.219 1.00 92.06 102 PHE A N 1
ATOM 766 C CA . PHE A 1 102 ? -0.747 -1.397 2.507 1.00 92.06 102 PHE A CA 1
ATOM 767 C C . PHE A 1 102 ? -1.378 -0.666 3.694 1.00 92.06 102 PHE A C 1
ATOM 769 O O . PHE A 1 102 ? -1.764 -1.307 4.672 1.00 92.06 102 PHE A O 1
ATOM 776 N N . ALA A 1 103 ? -1.547 0.653 3.616 1.00 92.44 103 ALA A 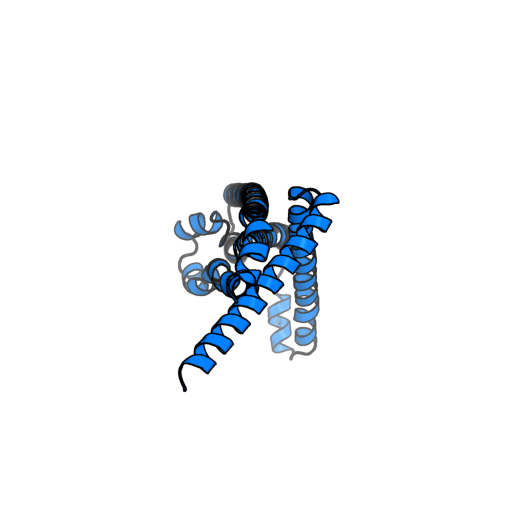N 1
ATOM 777 C CA . ALA A 1 103 ? -2.224 1.436 4.643 1.00 92.44 103 ALA A CA 1
ATOM 778 C C . ALA A 1 103 ? -3.699 1.035 4.793 1.00 92.44 103 ALA A C 1
ATOM 780 O O . ALA A 1 103 ? -4.184 0.878 5.915 1.00 92.44 103 ALA A O 1
ATOM 781 N N . VAL A 1 104 ? -4.399 0.820 3.677 1.00 93.25 104 VAL A N 1
ATOM 782 C CA . VAL A 1 104 ? -5.797 0.373 3.660 1.00 93.25 104 VAL A CA 1
ATOM 783 C C . VAL A 1 104 ? -5.935 -1.044 4.221 1.00 93.25 104 VAL A C 1
ATOM 785 O O . VAL A 1 104 ? -6.812 -1.276 5.052 1.00 93.25 104 VAL A O 1
ATOM 788 N N . LEU A 1 105 ? -5.040 -1.968 3.854 1.00 92.00 105 LEU A N 1
ATOM 789 C CA . LEU A 1 105 ? -4.989 -3.307 4.455 1.00 92.00 105 LEU A CA 1
ATOM 790 C C . LEU A 1 105 ? -4.776 -3.246 5.968 1.00 92.00 105 LEU A C 1
ATOM 792 O O . LEU A 1 105 ? -5.536 -3.840 6.729 1.00 92.00 105 LEU A O 1
ATOM 796 N N . SER A 1 106 ? -3.778 -2.472 6.402 1.00 89.44 106 SER A N 1
ATOM 797 C CA . SER A 1 106 ? -3.463 -2.269 7.820 1.00 89.44 106 SER A CA 1
ATOM 798 C C . SER A 1 106 ? -4.658 -1.682 8.576 1.00 89.44 106 SER A C 1
ATOM 800 O O . SER A 1 106 ? -4.911 -2.018 9.730 1.00 89.44 106 SER A O 1
ATOM 802 N N . ALA A 1 107 ? -5.411 -0.786 7.934 1.00 89.12 107 ALA A N 1
ATOM 803 C CA . ALA A 1 107 ? -6.615 -0.205 8.505 1.00 89.12 107 ALA A CA 1
ATOM 804 C C . ALA A 1 107 ? -7.764 -1.219 8.609 1.00 89.12 107 ALA A C 1
ATOM 806 O O . ALA A 1 107 ? -8.455 -1.219 9.624 1.00 89.12 107 ALA A O 1
ATOM 807 N N . GLY A 1 108 ? -7.937 -2.089 7.612 1.00 89.25 108 GLY A N 1
ATOM 808 C CA . GLY A 1 108 ? -8.901 -3.190 7.657 1.00 89.25 108 GLY A CA 1
ATOM 809 C C . GLY A 1 108 ? -8.575 -4.199 8.757 1.00 89.25 108 GLY A C 1
ATOM 810 O O . GLY A 1 108 ? -9.446 -4.530 9.551 1.00 89.25 108 GLY A O 1
ATOM 811 N N . VAL A 1 109 ? -7.308 -4.608 8.865 1.00 88.88 109 VAL A N 1
ATOM 812 C CA . VAL A 1 109 ? -6.807 -5.479 9.940 1.00 88.88 109 VAL A CA 1
ATOM 813 C C . VAL A 1 109 ? -7.056 -4.858 11.315 1.00 88.88 109 VAL A C 1
ATOM 815 O O . VAL A 1 109 ? -7.651 -5.484 12.185 1.00 88.88 109 VAL A O 1
ATOM 818 N N . ALA A 1 110 ? -6.694 -3.587 11.492 1.00 84.19 110 ALA A N 1
ATOM 819 C CA . ALA A 1 110 ? -6.925 -2.881 12.749 1.00 84.19 110 ALA A CA 1
ATOM 820 C C . ALA A 1 110 ? -8.415 -2.749 13.115 1.00 84.19 110 ALA A C 1
ATOM 822 O O . ALA A 1 110 ? -8.724 -2.553 14.285 1.00 84.19 110 ALA A O 1
ATOM 823 N N . ALA A 1 111 ? -9.327 -2.826 12.140 1.00 83.81 111 ALA A N 1
ATOM 824 C CA . ALA A 1 111 ? -10.766 -2.762 12.382 1.00 83.81 111 ALA A CA 1
ATOM 825 C C . ALA A 1 111 ? -11.365 -4.095 12.864 1.00 83.81 111 ALA A C 1
ATOM 827 O O . ALA A 1 111 ? -12.459 -4.077 13.418 1.00 83.81 111 ALA A O 1
ATOM 828 N N . ILE A 1 112 ? -10.688 -5.226 12.632 1.00 81.56 112 ILE A N 1
ATOM 829 C CA . ILE A 1 112 ? -11.182 -6.572 12.977 1.00 81.56 112 ILE A CA 1
ATOM 830 C C . ILE A 1 112 ? -10.434 -7.213 14.148 1.00 81.56 112 ILE A C 1
ATOM 832 O O . ILE A 1 112 ? -10.907 -8.203 14.696 1.00 81.56 112 ILE A O 1
ATOM 836 N N . SER A 1 113 ? -9.263 -6.689 14.514 1.00 81.31 113 SER A N 1
ATOM 837 C CA . SER A 1 113 ? -8.456 -7.250 15.593 1.00 81.31 113 SER A CA 1
ATOM 838 C C . SER A 1 113 ? -8.953 -6.776 16.968 1.00 81.31 113 SER A C 1
ATOM 840 O O . SER A 1 113 ? -8.947 -5.570 17.229 1.00 81.31 113 SER A O 1
ATOM 842 N N . PRO A 1 114 ? -9.325 -7.691 17.883 1.00 69.69 114 PRO A N 1
ATOM 843 C CA . PRO A 1 114 ? -9.750 -7.348 19.240 1.00 69.69 114 PRO A CA 1
ATOM 844 C C . PRO A 1 114 ? -8.590 -6.865 20.118 1.00 69.69 114 PRO A C 1
ATOM 846 O O . PRO A 1 114 ? -8.797 -6.073 21.035 1.00 69.69 114 PRO A O 1
ATOM 849 N N . THR A 1 115 ? -7.362 -7.317 19.843 1.00 74.50 115 THR A N 1
ATOM 850 C CA . THR A 1 115 ? -6.169 -6.946 20.611 1.00 74.50 115 THR A CA 1
ATOM 851 C C . THR A 1 115 ? -5.112 -6.282 19.736 1.00 74.50 115 THR A C 1
ATOM 853 O O . THR A 1 115 ? -4.972 -6.565 18.545 1.00 74.50 115 THR A O 1
ATOM 856 N N . VAL A 1 116 ? -4.316 -5.402 20.351 1.00 73.25 116 VAL A N 1
ATOM 857 C CA . VAL A 1 116 ? -3.167 -4.769 19.680 1.00 73.25 116 VAL A CA 1
ATOM 858 C C . VAL A 1 116 ? -2.143 -5.813 19.243 1.00 73.25 116 VAL A C 1
ATOM 860 O O . VAL A 1 116 ? -1.537 -5.666 18.189 1.00 73.25 116 VAL A O 1
ATOM 863 N N . GLN A 1 117 ? -1.961 -6.868 20.034 1.00 75.81 117 GLN A N 1
ATOM 864 C CA . GLN A 1 117 ? -0.949 -7.889 19.786 1.00 75.81 117 GLN A CA 1
ATOM 865 C C . GLN A 1 117 ? -1.269 -8.723 18.536 1.00 75.81 117 GLN A C 1
ATOM 867 O O . GLN A 1 117 ? -0.385 -8.958 17.717 1.00 75.81 117 GLN A O 1
ATOM 872 N N . GLU A 1 118 ? -2.540 -9.080 18.323 1.00 77.19 118 GLU A N 1
ATOM 873 C CA . GLU A 1 118 ? -2.984 -9.723 17.078 1.00 77.19 118 GLU A CA 1
ATOM 874 C C . GLU A 1 118 ? -2.870 -8.776 15.879 1.00 77.19 118 GLU A C 1
ATOM 876 O O . GLU A 1 118 ? -2.372 -9.163 14.820 1.00 77.19 118 GLU A O 1
ATOM 881 N N . ALA A 1 119 ? -3.250 -7.506 16.056 1.00 79.75 119 ALA A N 1
ATOM 882 C CA . ALA A 1 119 ? -3.137 -6.497 15.005 1.00 79.75 119 ALA A CA 1
ATOM 883 C C . ALA A 1 119 ? -1.680 -6.248 14.570 1.00 79.75 119 ALA A C 1
ATOM 885 O O . ALA A 1 119 ? -1.441 -5.872 13.424 1.00 79.75 119 ALA A O 1
ATOM 886 N N . GLN A 1 120 ? -0.706 -6.441 15.468 1.00 81.12 120 GLN A N 1
ATOM 887 C CA . GLN A 1 120 ? 0.720 -6.227 15.200 1.00 81.12 120 GLN A CA 1
ATOM 888 C C . GLN A 1 120 ? 1.389 -7.373 14.427 1.00 81.12 120 GLN A C 1
ATOM 890 O O . GLN A 1 120 ? 2.372 -7.123 13.733 1.00 81.12 120 GLN A O 1
ATOM 895 N N . GLY A 1 121 ? 0.877 -8.607 14.506 1.00 82.00 121 GLY A N 1
ATOM 896 C CA . GLY A 1 121 ? 1.458 -9.763 13.802 1.00 82.00 121 GLY A CA 1
ATOM 897 C C . GLY A 1 121 ? 0.999 -9.907 12.347 1.00 82.00 121 GLY A C 1
ATOM 898 O O . GLY A 1 121 ? 1.746 -10.366 11.484 1.00 82.00 121 GLY A O 1
ATOM 899 N N . LEU A 1 122 ? -0.224 -9.471 12.047 1.00 85.06 122 LEU A N 1
ATOM 900 C CA . LEU A 1 122 ? -0.843 -9.599 10.725 1.00 85.06 122 LEU A CA 1
ATOM 901 C C . LEU A 1 122 ? -0.141 -8.823 9.586 1.00 85.06 122 LEU A C 1
ATOM 903 O O . LEU A 1 122 ? -0.133 -9.333 8.462 1.00 85.06 122 LEU A O 1
ATOM 907 N N . PRO A 1 123 ? 0.503 -7.659 9.824 1.00 86.19 123 PRO A N 1
ATOM 908 C CA . PRO A 1 123 ? 1.286 -6.963 8.811 1.00 86.19 123 PRO A CA 1
ATOM 909 C C . PRO A 1 123 ? 2.370 -7.789 8.142 1.00 86.19 123 PRO A C 1
ATOM 911 O O . PRO A 1 123 ? 2.584 -7.643 6.939 1.00 86.19 123 PRO A O 1
ATOM 914 N N . ALA A 1 124 ? 3.012 -8.695 8.878 1.00 86.88 124 ALA A N 1
ATOM 915 C CA . ALA A 1 124 ? 4.019 -9.576 8.306 1.00 86.88 124 ALA A CA 1
ATOM 916 C C . ALA A 1 124 ? 3.440 -10.383 7.134 1.00 86.88 124 ALA A C 1
ATOM 918 O O . ALA A 1 124 ? 4.040 -10.442 6.070 1.00 86.88 124 ALA A O 1
ATOM 919 N N . ILE A 1 125 ? 2.222 -10.909 7.268 1.00 87.50 125 ILE A N 1
ATOM 920 C CA . ILE A 1 125 ? 1.620 -11.805 6.273 1.00 87.50 125 ILE A CA 1
ATOM 921 C C . ILE A 1 125 ? 1.413 -11.100 4.930 1.00 87.50 125 ILE A C 1
ATOM 923 O O . ILE A 1 125 ? 1.823 -11.616 3.893 1.00 87.50 125 ILE A O 1
ATOM 927 N N . TYR A 1 126 ? 0.797 -9.914 4.921 1.00 87.31 126 TYR A N 1
ATOM 928 C CA . TYR A 1 126 ? 0.541 -9.226 3.654 1.00 87.31 126 TYR A CA 1
ATOM 929 C C . TYR A 1 126 ? 1.776 -8.500 3.101 1.00 87.31 126 TYR A C 1
ATOM 931 O O . TYR A 1 126 ? 1.873 -8.304 1.891 1.00 87.31 126 TYR A O 1
ATOM 939 N N . THR A 1 127 ? 2.741 -8.121 3.948 1.00 88.06 127 THR A N 1
ATOM 940 C CA . THR A 1 127 ? 4.010 -7.523 3.488 1.00 88.06 127 THR A CA 1
ATOM 941 C C . THR A 1 127 ? 4.926 -8.539 2.810 1.00 88.06 127 THR A C 1
ATOM 943 O O . THR A 1 127 ? 5.693 -8.148 1.931 1.00 88.06 127 THR A O 1
ATOM 946 N N . LEU A 1 128 ? 4.796 -9.839 3.108 1.00 91.19 128 LEU A N 1
ATOM 947 C CA . LEU A 1 128 ? 5.514 -10.894 2.382 1.00 91.19 128 LEU A CA 1
ATOM 948 C C . LEU A 1 128 ? 5.242 -10.845 0.873 1.00 91.19 128 LEU A C 1
ATOM 950 O O . LEU A 1 128 ? 6.167 -11.024 0.086 1.00 91.19 128 LEU A O 1
ATOM 954 N N . PHE A 1 129 ? 4.016 -10.519 0.449 1.00 90.69 129 PHE A N 1
ATOM 955 C CA . PHE A 1 129 ? 3.709 -10.347 -0.976 1.00 90.69 129 PHE A CA 1
ATOM 956 C C . PHE A 1 129 ? 4.469 -9.173 -1.602 1.00 90.69 129 PHE A C 1
ATOM 958 O O . PHE A 1 129 ? 4.856 -9.256 -2.763 1.00 90.69 129 PHE A O 1
ATOM 965 N N . ALA A 1 130 ? 4.733 -8.105 -0.846 1.00 89.38 130 ALA A N 1
ATOM 966 C CA . ALA A 1 130 ? 5.533 -6.975 -1.321 1.00 89.38 130 ALA A CA 1
ATOM 967 C C . ALA A 1 130 ? 7.001 -7.370 -1.536 1.00 89.38 130 ALA A C 1
ATOM 969 O O . ALA A 1 130 ? 7.662 -6.860 -2.436 1.00 89.38 130 ALA A O 1
ATOM 970 N N . ILE A 1 131 ? 7.506 -8.278 -0.698 1.00 90.94 131 ILE A N 1
ATOM 971 C CA . ILE A 1 131 ? 8.896 -8.741 -0.728 1.00 90.94 131 ILE A CA 1
ATOM 972 C C . ILE A 1 131 ? 9.085 -9.866 -1.753 1.00 90.94 131 ILE A C 1
ATOM 974 O O . ILE A 1 131 ? 10.174 -10.011 -2.301 1.00 90.94 131 ILE A O 1
ATOM 978 N N . ALA A 1 132 ? 8.032 -10.619 -2.079 1.00 91.12 132 ALA A N 1
ATOM 979 C CA . ALA A 1 132 ? 8.089 -11.759 -2.992 1.00 91.12 132 ALA A CA 1
ATOM 980 C C . ALA A 1 132 ? 8.826 -11.485 -4.326 1.00 91.12 132 ALA A C 1
ATOM 982 O O . ALA A 1 132 ? 9.647 -12.320 -4.708 1.00 91.12 132 ALA A O 1
ATOM 983 N N . PRO A 1 133 ? 8.648 -10.337 -5.018 1.00 91.19 133 PRO A N 1
ATOM 984 C CA . PRO A 1 133 ? 9.419 -10.015 -6.222 1.00 91.19 133 PRO A CA 1
ATOM 985 C C . PRO A 1 133 ? 10.942 -10.035 -6.030 1.00 91.19 133 PRO A C 1
ATOM 987 O O . PRO A 1 133 ? 11.659 -10.391 -6.962 1.00 91.19 133 PRO A O 1
ATOM 990 N N . PHE A 1 134 ? 11.444 -9.698 -4.838 1.00 91.69 134 PHE A N 1
ATOM 991 C CA . PHE A 1 134 ? 12.877 -9.740 -4.542 1.00 91.69 134 PHE A CA 1
ATOM 992 C C . PHE A 1 134 ? 13.414 -11.170 -4.453 1.00 91.69 134 PHE A C 1
ATOM 994 O O . PHE A 1 134 ? 14.536 -11.420 -4.885 1.00 91.69 134 PHE A O 1
ATOM 1001 N N . TRP A 1 135 ? 12.625 -12.130 -3.963 1.00 91.94 135 TRP A N 1
ATOM 1002 C CA . TRP A 1 135 ? 13.039 -13.539 -3.945 1.00 91.94 135 TRP A CA 1
ATOM 1003 C C . TRP A 1 135 ? 13.169 -14.122 -5.349 1.00 91.94 135 TRP A C 1
ATOM 1005 O O . TRP A 1 135 ? 14.086 -14.892 -5.621 1.00 91.94 135 TRP A O 1
ATOM 1015 N N . PHE A 1 136 ? 12.291 -13.710 -6.263 1.00 89.75 136 PHE A N 1
ATOM 1016 C CA . PHE A 1 136 ? 12.334 -14.145 -7.658 1.00 89.75 136 PHE A CA 1
ATOM 1017 C C . PHE A 1 136 ? 13.172 -13.226 -8.555 1.00 89.75 136 PHE A C 1
ATOM 1019 O O . PHE A 1 136 ? 13.159 -13.390 -9.774 1.00 89.75 136 PHE A O 1
ATOM 1026 N N . PHE A 1 137 ? 13.930 -12.284 -7.984 1.00 91.19 137 PHE A N 1
ATOM 1027 C CA . PHE A 1 137 ? 14.707 -11.313 -8.755 1.00 91.19 137 PHE A CA 1
ATOM 1028 C C . PHE A 1 137 ? 15.728 -11.982 -9.688 1.00 91.19 137 PHE A C 1
ATOM 1030 O O . PHE A 1 137 ? 15.877 -11.571 -10.834 1.00 91.19 137 PHE A O 1
ATOM 1037 N N . SER A 1 138 ? 16.361 -13.076 -9.251 1.00 92.38 138 SER A N 1
ATOM 1038 C CA . SER A 1 138 ? 17.266 -13.862 -10.105 1.00 92.38 138 SER A CA 1
ATOM 1039 C C . SER A 1 138 ? 16.556 -14.422 -11.351 1.00 92.38 138 SER A C 1
ATOM 1041 O O . SER A 1 138 ? 17.067 -14.325 -12.465 1.00 92.38 138 SER A O 1
ATOM 1043 N N . LEU A 1 139 ? 15.322 -14.923 -11.199 1.00 91.44 139 LEU A N 1
ATOM 1044 C CA . LEU A 1 139 ? 14.517 -15.404 -12.329 1.00 91.44 139 LEU A CA 1
ATOM 1045 C C . LEU A 1 139 ? 14.073 -14.263 -13.246 1.00 91.44 139 LEU A C 1
ATOM 1047 O O . LEU A 1 139 ? 13.979 -14.458 -14.457 1.00 91.44 139 LEU A O 1
ATOM 1051 N N . LEU A 1 140 ? 13.807 -13.081 -12.682 1.00 91.31 140 LEU A N 1
ATOM 1052 C CA . LEU A 1 140 ? 13.459 -11.889 -13.452 1.00 91.31 140 LEU A CA 1
ATOM 1053 C C . LEU A 1 140 ? 14.609 -11.465 -14.373 1.00 91.31 140 LEU A C 1
ATOM 1055 O O . LEU A 1 140 ? 14.356 -11.092 -15.515 1.00 91.31 140 LEU A O 1
ATOM 1059 N N . LEU A 1 141 ? 15.857 -11.562 -13.903 1.00 91.75 141 LEU A N 1
ATOM 1060 C CA . LEU A 1 141 ? 17.048 -11.269 -14.707 1.00 91.75 141 LEU A CA 1
ATOM 1061 C C . LEU A 1 141 ? 17.257 -12.283 -15.837 1.00 91.75 141 LEU A C 1
ATOM 1063 O O . LEU A 1 141 ? 17.625 -11.899 -16.944 1.00 91.75 141 LEU A O 1
ATOM 1067 N N . LEU A 1 142 ? 17.021 -13.569 -15.564 1.00 91.56 142 LEU A N 1
ATOM 1068 C CA . LEU A 1 142 ? 17.234 -14.652 -16.531 1.00 91.56 142 LEU A CA 1
ATOM 1069 C C . LEU A 1 142 ? 16.129 -14.728 -17.593 1.00 91.56 142 LEU A C 1
ATOM 1071 O O . LEU A 1 142 ? 16.410 -14.971 -18.764 1.00 91.56 142 LEU A O 1
ATOM 1075 N N . PHE A 1 143 ? 14.872 -14.513 -17.198 1.00 90.12 143 PHE A N 1
ATOM 1076 C CA . PHE A 1 143 ? 13.702 -14.646 -18.070 1.00 90.12 143 PHE A CA 1
ATOM 1077 C C . PHE A 1 143 ? 12.810 -13.394 -18.033 1.00 90.12 143 PHE A C 1
ATOM 1079 O O . PHE A 1 143 ? 11.636 -13.486 -17.661 1.00 90.12 143 PHE A O 1
ATOM 1086 N N . PRO A 1 144 ? 13.312 -12.215 -18.442 1.00 86.62 144 PRO A N 1
ATOM 1087 C CA . PRO A 1 144 ? 12.619 -10.937 -18.249 1.00 86.62 144 PRO A CA 1
ATOM 1088 C C . PRO A 1 144 ? 11.318 -10.791 -19.058 1.00 86.62 144 PRO A C 1
ATOM 1090 O O . PRO A 1 144 ? 10.404 -10.073 -18.650 1.00 86.62 144 PRO A O 1
ATOM 1093 N N . ASN A 1 145 ? 11.199 -11.506 -20.181 1.00 85.88 145 ASN A N 1
ATOM 1094 C CA . ASN A 1 145 ? 10.054 -11.427 -21.097 1.00 85.88 145 ASN A CA 1
ATOM 1095 C C . ASN A 1 145 ? 8.938 -12.441 -20.787 1.00 85.88 145 ASN A C 1
ATOM 1097 O O . ASN A 1 145 ? 8.018 -12.617 -21.583 1.00 85.88 145 ASN A O 1
ATOM 1101 N N . ASN A 1 146 ? 9.011 -13.137 -19.651 1.00 90.62 146 ASN A N 1
ATOM 1102 C CA . ASN A 1 146 ? 8.003 -14.125 -19.285 1.00 90.62 146 ASN A CA 1
ATOM 1103 C C . ASN A 1 146 ? 6.655 -13.454 -18.911 1.00 90.62 146 ASN A C 1
ATOM 1105 O O . ASN A 1 146 ? 6.650 -12.477 -18.153 1.00 90.62 146 ASN A O 1
ATOM 1109 N N . PRO A 1 147 ? 5.499 -13.974 -19.376 1.00 89.81 147 PRO A N 1
ATOM 1110 C CA . PRO A 1 147 ? 4.184 -13.395 -19.082 1.00 89.81 147 PRO A CA 1
ATOM 1111 C C . PRO A 1 147 ? 3.812 -13.410 -17.593 1.00 89.81 147 PRO A C 1
ATOM 1113 O O . PRO A 1 147 ? 2.985 -12.603 -17.169 1.00 89.81 147 PRO A O 1
ATOM 1116 N N . VAL A 1 148 ? 4.442 -14.257 -16.770 1.00 91.62 148 VAL A N 1
ATOM 1117 C CA . VAL A 1 148 ? 4.248 -14.260 -15.308 1.00 91.62 148 VAL A CA 1
ATOM 1118 C C . VAL A 1 148 ? 4.532 -12.877 -14.720 1.00 91.62 148 VAL A C 1
ATOM 1120 O O . VAL A 1 148 ? 3.758 -12.371 -13.904 1.00 91.62 148 VAL A O 1
ATOM 1123 N N . TRP A 1 149 ? 5.573 -12.196 -15.203 1.00 91.75 149 TRP A N 1
ATOM 1124 C CA . TRP A 1 149 ? 5.907 -10.849 -14.748 1.00 91.75 149 TRP A CA 1
ATOM 1125 C C . TRP A 1 149 ? 4.834 -9.829 -15.097 1.00 91.75 149 TRP A C 1
ATOM 1127 O O . TRP A 1 149 ? 4.696 -8.825 -14.395 1.00 91.75 149 TRP A O 1
ATOM 1137 N N . ILE A 1 150 ? 4.049 -10.080 -16.149 1.00 91.19 150 ILE A N 1
ATOM 1138 C CA . ILE A 1 150 ? 2.958 -9.194 -16.529 1.00 91.19 150 ILE A CA 1
ATOM 1139 C C . ILE A 1 150 ? 1.846 -9.245 -15.486 1.00 91.19 150 ILE A C 1
ATOM 1141 O O . ILE A 1 150 ? 1.423 -8.199 -14.995 1.00 91.19 150 ILE A O 1
ATOM 1145 N N . VAL A 1 151 ? 1.450 -10.455 -15.091 1.00 92.38 151 VAL A N 1
ATOM 1146 C CA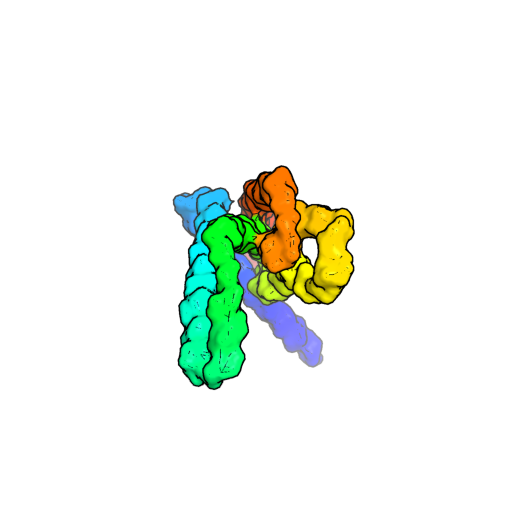 . VAL A 1 151 ? 0.399 -10.695 -14.095 1.00 92.38 151 VAL A CA 1
ATOM 1147 C C . VAL A 1 151 ? 0.790 -10.120 -12.733 1.00 92.38 151 VAL A C 1
ATOM 1149 O O . VAL A 1 151 ? 0.028 -9.355 -12.142 1.00 92.38 151 VAL A O 1
ATOM 1152 N N . LEU A 1 152 ? 2.008 -10.398 -12.259 1.00 92.25 152 LEU A N 1
ATOM 1153 C CA . LEU A 1 152 ? 2.486 -9.867 -10.977 1.00 92.25 152 LEU A CA 1
ATOM 1154 C C . LEU A 1 152 ? 2.662 -8.336 -11.002 1.00 92.25 152 LEU A C 1
ATOM 1156 O O . LEU A 1 152 ? 2.626 -7.699 -9.951 1.00 92.25 152 LEU A O 1
ATOM 1160 N N . SER A 1 153 ? 2.844 -7.722 -12.176 1.00 92.75 153 SER A N 1
ATOM 1161 C CA . SER A 1 153 ? 2.914 -6.256 -12.293 1.00 92.75 153 SER A CA 1
ATOM 1162 C C . SER A 1 153 ? 1.536 -5.592 -12.200 1.00 92.75 153 SER A C 1
ATOM 1164 O O . SER A 1 153 ? 1.453 -4.382 -12.002 1.00 92.75 153 SER A O 1
ATOM 1166 N N . ILE A 1 154 ? 0.456 -6.359 -12.373 1.00 93.00 154 ILE A N 1
ATOM 1167 C CA . ILE A 1 154 ? -0.932 -5.886 -12.254 1.00 93.00 154 ILE A CA 1
ATOM 1168 C C . ILE A 1 154 ? -1.475 -6.174 -10.849 1.00 93.00 154 ILE A C 1
ATOM 1170 O O . ILE A 1 154 ? -2.295 -5.419 -10.331 1.00 93.00 154 ILE A O 1
ATOM 1174 N N . PHE A 1 155 ? -1.005 -7.244 -10.206 1.00 94.69 155 PHE A N 1
ATOM 1175 C CA . PHE A 1 155 ? -1.447 -7.620 -8.868 1.00 94.69 155 PHE A CA 1
ATOM 1176 C C . PHE A 1 155 ? -1.059 -6.556 -7.819 1.00 94.69 155 PHE A C 1
ATOM 1178 O O . PHE A 1 155 ? 0.126 -6.262 -7.659 1.00 94.69 155 PHE A O 1
ATOM 1185 N N . PRO A 1 156 ? -2.016 -5.982 -7.063 1.00 92.31 156 PRO A N 1
ATOM 1186 C CA . PRO A 1 156 ? -1.816 -4.733 -6.320 1.00 92.31 156 PRO A CA 1
ATOM 1187 C C . PRO A 1 156 ? -0.767 -4.812 -5.203 1.00 92.31 156 PRO A C 1
ATOM 1189 O O . PRO A 1 156 ? -0.166 -3.797 -4.862 1.00 92.31 156 PRO A O 1
ATOM 1192 N N . PHE A 1 157 ? -0.518 -5.996 -4.637 1.00 92.88 157 PHE A N 1
ATOM 1193 C CA . PHE A 1 157 ? 0.455 -6.157 -3.549 1.00 92.88 157 PHE A CA 1
ATOM 1194 C C . PHE A 1 157 ? 1.894 -6.329 -4.047 1.00 92.88 157 PHE A C 1
ATOM 1196 O O . PHE A 1 157 ? 2.828 -5.949 -3.348 1.00 92.88 157 PHE A O 1
ATOM 1203 N N . THR A 1 158 ? 2.082 -6.860 -5.257 1.00 93.88 158 THR A N 1
ATOM 1204 C CA . THR A 1 158 ? 3.407 -7.061 -5.868 1.00 93.88 158 THR A CA 1
ATOM 1205 C C . THR A 1 158 ? 3.764 -5.948 -6.849 1.00 93.88 158 THR A C 1
ATOM 1207 O O . THR A 1 158 ? 4.943 -5.643 -7.020 1.00 93.88 158 THR A O 1
ATOM 1210 N N . ALA A 1 159 ? 2.766 -5.315 -7.474 1.00 94.00 159 ALA A N 1
ATOM 1211 C CA . ALA A 1 159 ? 2.935 -4.305 -8.515 1.00 94.00 159 ALA A CA 1
ATOM 1212 C C . ALA A 1 159 ? 3.853 -3.134 -8.119 1.00 94.00 159 ALA A C 1
ATOM 1214 O O . ALA A 1 159 ? 4.750 -2.830 -8.907 1.00 94.00 159 ALA A O 1
ATOM 1215 N N . PRO A 1 160 ? 3.722 -2.509 -6.925 1.00 92.50 160 PRO A N 1
ATOM 1216 C CA . PRO A 1 160 ? 4.555 -1.363 -6.550 1.00 92.50 160 PRO A CA 1
ATOM 1217 C C . PRO A 1 160 ? 6.051 -1.669 -6.543 1.00 92.50 160 PRO A C 1
ATOM 1219 O O . PRO A 1 160 ? 6.859 -0.798 -6.839 1.00 92.50 160 PRO A O 1
ATOM 1222 N N . VAL A 1 161 ? 6.416 -2.912 -6.228 1.00 92.88 161 VAL A N 1
ATOM 1223 C CA . VAL A 1 161 ? 7.810 -3.357 -6.183 1.00 92.88 161 VAL A CA 1
ATOM 1224 C C . VAL A 1 161 ? 8.239 -3.910 -7.539 1.00 92.88 161 VAL A C 1
ATOM 1226 O O . VAL A 1 161 ? 9.259 -3.493 -8.084 1.00 92.88 161 VAL A O 1
ATOM 1229 N N . LEU A 1 162 ? 7.454 -4.815 -8.129 1.00 93.94 162 LEU A N 1
ATOM 1230 C CA . LEU A 1 162 ? 7.844 -5.497 -9.360 1.00 93.94 162 LEU A CA 1
ATOM 1231 C C . LEU A 1 162 ? 7.923 -4.548 -10.560 1.00 93.94 162 LEU A C 1
ATOM 1233 O O . LEU A 1 162 ? 8.835 -4.692 -11.368 1.00 93.94 162 LEU A O 1
ATOM 1237 N N . VAL A 1 163 ? 7.018 -3.571 -10.689 1.00 93.50 163 VAL A N 1
ATOM 1238 C CA . VAL A 1 163 ? 7.083 -2.600 -11.795 1.00 93.50 163 VAL A CA 1
ATOM 1239 C C . VAL A 1 163 ? 8.361 -1.765 -11.703 1.00 93.50 163 VAL A C 1
ATOM 1241 O O . VAL A 1 163 ? 8.994 -1.527 -12.727 1.00 93.50 163 VAL A O 1
ATOM 1244 N N . MET A 1 164 ? 8.794 -1.392 -10.493 1.00 91.06 164 MET A N 1
ATOM 1245 C CA . MET A 1 164 ? 10.052 -0.663 -10.289 1.00 91.06 164 MET A CA 1
ATOM 1246 C C . MET A 1 164 ? 11.270 -1.505 -10.664 1.00 91.06 164 MET A C 1
ATOM 1248 O O . MET A 1 164 ? 12.154 -1.026 -11.371 1.00 91.06 164 MET A O 1
ATOM 1252 N N . LEU A 1 165 ? 11.285 -2.778 -10.259 1.00 90.88 165 LEU A N 1
ATOM 1253 C CA . LEU A 1 165 ? 12.338 -3.714 -10.656 1.00 90.88 165 LEU A CA 1
ATOM 1254 C C . LEU A 1 165 ? 12.362 -3.911 -12.177 1.00 90.88 165 LEU A C 1
ATOM 1256 O O . LEU A 1 165 ? 13.426 -3.878 -12.786 1.00 90.88 165 LEU A O 1
ATOM 1260 N N . ARG A 1 166 ? 11.193 -4.062 -12.809 1.00 90.38 166 ARG A N 1
ATOM 1261 C CA . ARG A 1 166 ? 11.086 -4.250 -14.259 1.00 90.38 166 ARG A CA 1
ATOM 1262 C C . ARG A 1 166 ? 11.503 -3.020 -15.041 1.00 90.38 166 ARG A C 1
ATOM 1264 O O . ARG A 1 166 ? 12.220 -3.205 -16.011 1.00 90.38 166 ARG A O 1
ATOM 1271 N N . LEU A 1 167 ? 11.118 -1.812 -14.628 1.00 88.94 167 LEU A N 1
ATOM 1272 C CA . LEU A 1 167 ? 11.533 -0.562 -15.277 1.00 88.94 167 LEU A CA 1
ATOM 1273 C C . LEU A 1 167 ? 13.051 -0.344 -15.225 1.00 88.94 167 LEU A C 1
ATOM 1275 O O . LEU A 1 167 ? 13.598 0.290 -16.121 1.00 88.94 167 LEU A O 1
ATOM 1279 N N . GLY A 1 168 ? 13.728 -0.869 -14.197 1.00 84.19 168 GLY A N 1
ATOM 1280 C CA . GLY A 1 168 ? 15.188 -0.819 -14.088 1.00 84.19 168 GLY A CA 1
ATOM 1281 C C . GLY A 1 168 ? 15.927 -1.811 -14.994 1.00 84.19 168 GLY A C 1
ATOM 1282 O O . GLY A 1 168 ? 17.122 -1.648 -15.215 1.00 84.19 168 GLY A O 1
ATOM 1283 N N . LEU A 1 169 ? 15.236 -2.830 -15.515 1.00 84.81 169 LEU A N 1
ATOM 1284 C CA . LEU A 1 169 ? 15.828 -3.906 -16.322 1.00 84.81 169 LEU A CA 1
ATOM 1285 C C . LEU A 1 169 ? 15.360 -3.884 -17.781 1.00 84.81 169 LEU A C 1
ATOM 1287 O O . LEU A 1 169 ? 16.122 -4.168 -18.699 1.00 84.81 169 LEU A O 1
ATOM 1291 N N . THR A 1 170 ? 14.083 -3.581 -17.988 1.00 78.81 170 THR A N 1
ATOM 1292 C CA . THR A 1 170 ? 13.358 -3.710 -19.252 1.00 78.81 170 THR A CA 1
ATOM 1293 C C . THR A 1 170 ? 12.395 -2.546 -19.455 1.00 78.81 170 THR A C 1
ATOM 1295 O O . THR A 1 170 ? 11.824 -2.014 -18.504 1.00 78.81 170 THR A O 1
ATOM 1298 N N . GLY A 1 171 ? 12.141 -2.176 -20.709 1.00 79.81 171 GLY A N 1
ATOM 1299 C CA . GLY A 1 171 ? 11.059 -1.246 -21.026 1.00 79.81 171 GLY A CA 1
ATOM 1300 C C . GLY A 1 171 ? 9.696 -1.883 -20.740 1.00 79.81 171 GLY A C 1
ATOM 1301 O O . GLY A 1 171 ? 9.343 -2.892 -21.349 1.00 79.81 171 GLY A O 1
ATOM 1302 N N . VAL A 1 172 ? 8.916 -1.300 -19.826 1.00 86.88 172 VAL A N 1
ATOM 1303 C CA . VAL A 1 172 ? 7.539 -1.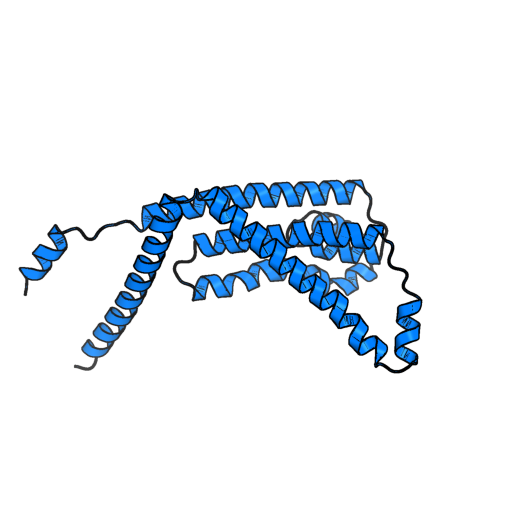741 -19.552 1.00 86.88 172 VAL A CA 1
ATOM 1304 C C . VAL A 1 172 ? 6.571 -0.969 -20.459 1.00 86.88 172 VAL A C 1
ATOM 1306 O O . VAL A 1 172 ? 6.610 0.264 -20.460 1.00 86.88 172 VAL A O 1
ATOM 1309 N N . PRO A 1 173 ? 5.681 -1.644 -21.213 1.00 90.19 173 PRO A N 1
ATOM 1310 C CA . PRO A 1 173 ? 4.698 -0.969 -22.056 1.00 90.19 173 PRO A CA 1
ATOM 1311 C C . PRO A 1 173 ? 3.775 -0.034 -21.263 1.00 90.19 173 PRO A C 1
ATOM 1313 O O . PRO A 1 173 ? 3.301 -0.381 -20.180 1.00 90.19 173 PRO A O 1
ATOM 1316 N N . VAL A 1 174 ? 3.438 1.121 -21.844 1.00 90.69 174 VAL A N 1
ATOM 1317 C CA . VAL A 1 174 ? 2.620 2.157 -21.180 1.00 90.69 174 VAL A CA 1
ATOM 1318 C C . VAL A 1 174 ? 1.238 1.640 -20.774 1.00 90.69 174 VAL A C 1
ATOM 1320 O O . VAL A 1 174 ? 0.765 1.951 -19.683 1.00 90.69 174 VAL A O 1
ATOM 1323 N N . TRP A 1 175 ? 0.601 0.803 -21.600 1.00 92.12 175 TRP A N 1
ATOM 1324 C CA . TRP A 1 175 ? -0.707 0.222 -21.276 1.00 92.12 175 TRP A CA 1
ATOM 1325 C C . TRP A 1 175 ? -0.652 -0.634 -20.007 1.00 92.12 175 TRP A C 1
ATOM 1327 O O . TRP A 1 175 ? -1.598 -0.645 -19.224 1.00 92.12 175 TRP A O 1
ATOM 1337 N N . GLN A 1 176 ? 0.469 -1.319 -19.773 1.00 93.19 176 GLN A N 1
ATOM 1338 C CA . GLN A 1 176 ? 0.635 -2.174 -18.610 1.00 93.19 176 GLN A CA 1
ATOM 1339 C C . GLN A 1 176 ? 0.764 -1.335 -17.335 1.00 93.19 176 GLN A C 1
ATOM 1341 O O . GLN A 1 176 ? 0.183 -1.682 -16.305 1.00 93.19 176 GLN A O 1
ATOM 1346 N N . LEU A 1 177 ? 1.478 -0.210 -17.422 1.00 93.31 177 LEU A N 1
ATOM 1347 C CA . LEU A 1 177 ? 1.563 0.775 -16.344 1.00 93.31 177 LEU A CA 1
ATOM 1348 C C . LEU A 1 177 ? 0.187 1.381 -16.052 1.00 93.31 177 LEU A C 1
ATOM 1350 O O . LEU A 1 177 ? -0.225 1.434 -14.897 1.00 93.31 177 LEU A O 1
ATOM 1354 N N . ALA A 1 178 ? -0.555 1.766 -17.094 1.00 94.69 178 ALA A N 1
ATOM 1355 C CA . ALA A 1 178 ? -1.894 2.330 -16.950 1.00 94.69 178 ALA A CA 1
ATOM 1356 C C . ALA A 1 178 ? -2.855 1.347 -16.262 1.00 94.69 178 ALA A C 1
ATOM 1358 O O . ALA A 1 178 ? -3.469 1.702 -15.259 1.00 94.69 178 ALA A O 1
ATOM 1359 N N . VAL A 1 179 ? -2.919 0.093 -16.728 1.00 96.00 179 VAL A N 1
ATOM 1360 C CA . VAL A 1 179 ? -3.757 -0.957 -16.119 1.00 96.00 179 VAL A CA 1
ATOM 1361 C C . VAL A 1 179 ? -3.366 -1.198 -14.662 1.00 96.00 179 VAL A C 1
ATOM 1363 O O . VAL A 1 179 ? -4.232 -1.259 -13.793 1.00 96.00 179 VAL A O 1
ATOM 1366 N N . SER A 1 180 ? -2.068 -1.298 -14.378 1.00 96.50 180 SER A N 1
ATOM 1367 C CA . SER A 1 180 ? -1.548 -1.493 -13.022 1.00 96.50 180 SER A CA 1
ATOM 1368 C C . SER A 1 180 ? -1.945 -0.342 -12.085 1.00 96.50 180 SER A C 1
ATOM 1370 O O . SER A 1 180 ? -2.473 -0.584 -11.000 1.00 96.50 180 SER A O 1
ATOM 1372 N N . ILE A 1 181 ? -1.795 0.911 -12.526 1.00 96.38 181 ILE A N 1
ATOM 1373 C CA . ILE A 1 181 ? -2.210 2.099 -11.766 1.00 96.38 181 ILE A CA 1
ATOM 1374 C C . ILE A 1 181 ? -3.723 2.097 -11.528 1.00 96.38 181 ILE A C 1
ATOM 1376 O O . ILE A 1 181 ? -4.159 2.324 -10.400 1.00 96.38 181 ILE A O 1
ATOM 1380 N N . THR A 1 182 ? -4.533 1.803 -12.549 1.00 96.88 182 THR A N 1
ATOM 1381 C CA . THR A 1 182 ? -5.992 1.719 -12.400 1.00 96.88 182 THR A CA 1
ATOM 1382 C C . THR A 1 182 ? -6.383 0.658 -11.376 1.00 96.88 182 THR A C 1
ATOM 1384 O O . THR A 1 182 ? -7.183 0.941 -10.487 1.00 96.88 182 THR A O 1
ATOM 1387 N N . VAL A 1 183 ? -5.780 -0.533 -11.435 1.00 97.38 183 VAL A N 1
ATOM 1388 C CA . VAL A 1 183 ? -6.040 -1.616 -10.474 1.00 97.38 183 VAL A CA 1
ATOM 1389 C C . VAL A 1 183 ? -5.637 -1.216 -9.055 1.00 97.38 183 VAL A C 1
ATOM 1391 O O . VAL A 1 183 ? -6.392 -1.478 -8.118 1.00 97.38 183 VAL A O 1
ATOM 1394 N N . LEU A 1 184 ? -4.500 -0.537 -8.878 1.00 96.19 184 LEU A N 1
ATOM 1395 C CA . LEU A 1 184 ? -4.080 -0.014 -7.575 1.00 96.19 184 LEU A CA 1
ATOM 1396 C C . LEU A 1 184 ? -5.100 0.985 -7.022 1.00 96.19 184 LEU A C 1
ATOM 1398 O O . LEU A 1 184 ? -5.534 0.841 -5.880 1.00 96.19 184 LEU A O 1
ATOM 1402 N N . VAL A 1 185 ? -5.539 1.953 -7.830 1.00 96.81 185 VAL A N 1
ATOM 1403 C CA . VAL A 1 185 ? -6.549 2.942 -7.421 1.00 96.81 185 VAL A CA 1
ATOM 1404 C C . VAL A 1 185 ? -7.869 2.258 -7.061 1.00 96.81 185 VAL A C 1
ATOM 1406 O O . VAL A 1 185 ? -8.412 2.510 -5.986 1.00 96.81 185 VAL A O 1
ATOM 1409 N N . SER A 1 186 ? -8.357 1.334 -7.895 1.00 97.00 186 SER A N 1
ATOM 1410 C CA . SER A 1 186 ? -9.571 0.562 -7.608 1.00 97.00 186 SER A CA 1
ATOM 1411 C C . SER A 1 186 ? -9.447 -0.255 -6.319 1.00 97.00 186 SER A C 1
ATOM 1413 O O . SER A 1 186 ? -10.390 -0.298 -5.527 1.00 97.00 186 SER A O 1
ATOM 1415 N N . CYS A 1 187 ? -8.283 -0.860 -6.069 1.00 96.19 187 CYS A N 1
ATOM 1416 C CA . CYS A 1 187 ? -8.000 -1.608 -4.847 1.00 96.19 187 CYS A CA 1
ATOM 1417 C C . CYS A 1 187 ? -8.014 -0.698 -3.609 1.00 96.19 187 CYS A C 1
ATOM 1419 O O . CYS A 1 187 ? -8.640 -1.042 -2.607 1.00 96.19 187 CYS A O 1
ATOM 1421 N N . ILE A 1 188 ? -7.405 0.489 -3.691 1.00 95.06 188 ILE A N 1
ATOM 1422 C CA . ILE A 1 188 ? -7.402 1.482 -2.607 1.00 95.06 188 ILE A CA 1
ATOM 1423 C C . ILE A 1 188 ? -8.831 1.928 -2.292 1.00 95.06 188 ILE A C 1
ATOM 1425 O O . ILE A 1 188 ? -9.247 1.879 -1.135 1.00 95.06 188 ILE A O 1
ATOM 1429 N N . THR A 1 189 ? -9.609 2.330 -3.302 1.00 94.81 189 THR A N 1
ATOM 1430 C CA . THR A 1 189 ? -10.989 2.791 -3.098 1.00 94.81 189 THR A CA 1
ATOM 1431 C C . THR A 1 189 ? -11.875 1.673 -2.552 1.00 94.81 189 THR A C 1
ATOM 1433 O O . THR A 1 189 ? -12.586 1.880 -1.568 1.00 94.81 189 THR A O 1
ATOM 1436 N N . GLY A 1 190 ? -11.806 0.472 -3.135 1.00 94.62 190 GLY A N 1
ATOM 1437 C CA . GLY A 1 190 ? -12.561 -0.691 -2.670 1.00 94.62 190 GLY A CA 1
ATOM 1438 C C . GLY A 1 190 ? -12.201 -1.072 -1.235 1.00 94.62 190 GLY A C 1
ATOM 1439 O O . GLY A 1 190 ? -13.083 -1.22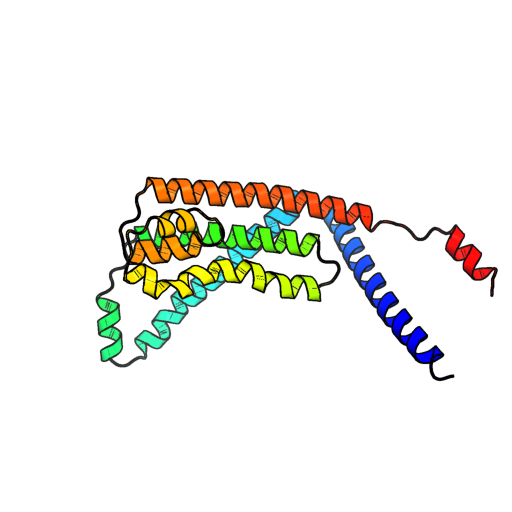1 -0.389 1.00 94.62 190 GLY A O 1
ATOM 1440 N N . GLY A 1 191 ? -10.908 -1.145 -0.924 1.00 93.69 191 GLY A N 1
ATOM 1441 C CA . GLY A 1 191 ? -10.427 -1.459 0.415 1.00 93.69 191 GLY A CA 1
ATOM 1442 C C . GLY A 1 191 ? -10.807 -0.396 1.450 1.00 93.69 191 GLY A C 1
ATOM 1443 O O . GLY A 1 191 ? -11.186 -0.751 2.562 1.00 93.69 191 GLY A O 1
ATOM 1444 N N . LEU A 1 192 ? -10.796 0.895 1.096 1.00 93.88 192 LEU A N 1
ATOM 1445 C CA . LEU A 1 192 ? -11.224 1.973 1.994 1.00 93.88 192 LEU A CA 1
ATOM 1446 C C . LEU A 1 192 ? -12.718 1.849 2.335 1.00 93.88 192 LEU A C 1
ATOM 1448 O O . LEU A 1 192 ? -13.114 2.006 3.492 1.00 93.88 192 LEU A O 1
ATOM 1452 N N . LEU A 1 193 ? -13.550 1.534 1.337 1.00 92.06 193 LEU A N 1
ATOM 1453 C CA . LEU A 1 193 ? -14.981 1.300 1.534 1.00 92.06 193 LEU A CA 1
ATOM 1454 C C . LEU A 1 193 ? -15.235 0.074 2.417 1.00 92.06 193 LEU A C 1
ATOM 1456 O O . LEU A 1 193 ? -16.087 0.132 3.306 1.00 92.06 193 LEU A O 1
ATOM 1460 N N . LEU A 1 194 ? -14.489 -1.012 2.200 1.00 92.38 194 LEU A N 1
ATOM 1461 C CA . LEU A 1 194 ? -14.572 -2.226 3.012 1.00 92.38 194 LEU A CA 1
ATOM 1462 C C . LEU A 1 194 ? -14.122 -1.969 4.453 1.00 92.38 194 LEU A C 1
ATOM 1464 O O . LEU A 1 194 ? -14.871 -2.274 5.378 1.00 92.38 194 LEU A O 1
ATOM 1468 N N . ALA A 1 195 ? -12.969 -1.332 4.658 1.00 90.56 195 ALA A N 1
ATOM 1469 C CA . ALA A 1 195 ? -12.466 -0.975 5.983 1.00 90.56 195 ALA A CA 1
ATOM 1470 C C . ALA A 1 195 ? -13.456 -0.076 6.742 1.00 90.56 195 ALA A C 1
ATOM 1472 O O . ALA A 1 195 ? -13.722 -0.303 7.920 1.00 90.56 195 ALA A O 1
ATOM 1473 N N . ALA A 1 196 ? -14.076 0.896 6.063 1.00 89.25 196 ALA A N 1
ATOM 1474 C CA . ALA A 1 196 ? -15.098 1.752 6.665 1.00 89.25 196 ALA A CA 1
ATOM 1475 C C . ALA A 1 196 ? -16.361 0.983 7.073 1.00 89.25 196 ALA A C 1
ATOM 1477 O O . ALA A 1 196 ? -16.973 1.312 8.090 1.00 89.25 196 ALA A O 1
ATOM 1478 N N . ARG A 1 197 ? -16.761 -0.029 6.294 1.00 87.38 197 ARG A N 1
ATOM 1479 C CA . ARG A 1 197 ? -17.884 -0.908 6.645 1.00 87.38 197 ARG A CA 1
ATOM 1480 C C . ARG A 1 197 ? -17.545 -1.791 7.844 1.00 87.38 197 ARG A C 1
ATOM 1482 O O . ARG A 1 197 ? -18.328 -1.813 8.785 1.00 87.38 197 ARG A O 1
ATOM 1489 N N . LEU A 1 198 ? -16.378 -2.439 7.844 1.00 88.69 198 LEU A N 1
ATOM 1490 C CA . LEU A 1 198 ? -15.913 -3.286 8.951 1.00 88.69 198 LEU A CA 1
ATOM 1491 C C . LEU A 1 198 ? -15.869 -2.508 10.267 1.00 88.69 198 LEU A C 1
ATOM 1493 O O . LEU A 1 198 ? -16.432 -2.947 11.265 1.00 88.69 198 LEU A O 1
ATOM 1497 N N . LEU A 1 199 ? -15.293 -1.306 10.230 1.00 86.06 199 LEU A N 1
ATOM 1498 C CA . LEU A 1 199 ? -15.162 -0.443 11.396 1.00 86.06 199 LEU A CA 1
ATOM 1499 C C . LEU A 1 199 ? -16.527 -0.045 11.991 1.00 86.06 199 LEU A C 1
ATOM 1501 O O . LEU A 1 199 ? -16.681 -0.008 13.207 1.00 86.06 199 LEU A O 1
ATOM 1505 N N . ARG A 1 200 ? -17.541 0.203 11.148 1.00 84.62 200 ARG A N 1
ATOM 1506 C CA . ARG A 1 200 ? -18.915 0.476 11.610 1.00 84.62 200 ARG A CA 1
ATOM 1507 C C . ARG A 1 200 ? -19.572 -0.748 12.239 1.00 84.62 200 ARG A C 1
ATOM 1509 O O . ARG A 1 200 ? -20.209 -0.616 13.279 1.00 84.62 200 ARG A O 1
ATOM 1516 N N . THR A 1 201 ? -19.429 -1.918 11.620 1.00 83.25 201 THR A N 1
ATOM 1517 C CA . THR A 1 201 ? -20.004 -3.165 12.142 1.00 83.25 201 THR A CA 1
ATOM 1518 C C . THR A 1 201 ? -19.414 -3.518 13.507 1.00 83.25 201 THR A C 1
ATOM 1520 O O . THR A 1 201 ? -20.158 -3.873 14.419 1.00 83.25 201 THR A O 1
ATOM 1523 N N . TYR A 1 202 ? -18.100 -3.347 13.676 1.00 80.19 202 TYR A N 1
ATOM 1524 C CA . TYR A 1 202 ? -17.395 -3.709 14.907 1.00 80.19 202 TYR A CA 1
ATOM 1525 C C . TYR A 1 202 ? -17.890 -2.922 16.133 1.00 80.19 202 TYR A C 1
ATOM 1527 O O . TYR A 1 202 ? -18.115 -3.496 17.198 1.00 80.19 202 TYR A O 1
ATOM 1535 N N . ILE A 1 203 ? -18.156 -1.622 15.966 1.00 77.94 203 ILE A N 1
ATOM 1536 C CA . ILE A 1 203 ? -18.666 -0.754 17.043 1.00 77.94 203 ILE A CA 1
ATOM 1537 C C . ILE A 1 203 ? -20.063 -1.171 17.506 1.00 77.94 203 ILE A C 1
ATOM 1539 O O . ILE A 1 203 ? -20.377 -1.095 18.691 1.00 77.94 203 ILE A O 1
ATOM 1543 N N . LEU A 1 204 ? -20.916 -1.612 16.581 1.00 73.56 204 LEU A N 1
ATOM 1544 C CA . LEU A 1 204 ? -22.291 -1.990 16.904 1.00 73.56 204 LEU A CA 1
ATOM 1545 C C . LEU A 1 204 ? -22.360 -3.313 17.672 1.00 73.56 204 LEU A C 1
ATOM 1547 O O . LEU A 1 204 ? -23.209 -3.466 18.546 1.00 73.56 204 LEU A O 1
ATOM 1551 N N . MET A 1 205 ? -21.466 -4.257 17.368 1.00 71.81 205 MET A N 1
ATOM 1552 C CA . MET A 1 205 ? -21.467 -5.588 17.982 1.00 71.81 205 MET A CA 1
ATOM 1553 C C . MET A 1 205 ? -20.995 -5.576 19.436 1.00 71.81 205 MET A C 1
ATOM 1555 O O . MET A 1 205 ? -21.562 -6.277 20.270 1.00 71.81 205 MET A O 1
ATOM 1559 N N . TYR A 1 206 ? -19.997 -4.759 19.762 1.00 66.19 206 TYR A N 1
ATOM 1560 C CA . TYR A 1 206 ? -19.435 -4.720 21.113 1.00 66.19 206 TYR A CA 1
ATOM 1561 C C . TYR A 1 206 ? -20.177 -3.789 22.083 1.00 66.19 206 TYR A C 1
ATOM 1563 O O . TYR A 1 206 ? -19.863 -3.747 23.269 1.00 66.19 206 TYR A O 1
ATOM 1571 N N . ARG A 1 207 ? -21.231 -3.100 21.628 1.00 59.34 207 ARG A N 1
ATOM 1572 C CA . ARG A 1 207 ? -22.072 -2.226 22.460 1.00 59.34 207 ARG A CA 1
ATOM 1573 C C . ARG A 1 207 ? -23.165 -2.984 23.225 1.00 59.34 207 ARG A C 1
ATOM 1575 O O . ARG A 1 207 ? -24.298 -2.506 23.333 1.00 59.34 207 ARG A O 1
ATOM 1582 N N . LYS A 1 208 ? -22.870 -4.164 23.773 1.00 56.12 208 LYS A N 1
ATOM 1583 C CA . LYS A 1 208 ? -23.791 -4.800 24.725 1.00 56.12 208 LYS A CA 1
ATOM 1584 C C . LYS A 1 208 ? -23.551 -4.179 26.099 1.00 56.12 208 LYS A C 1
ATOM 1586 O O . LYS A 1 208 ? -22.584 -4.500 26.776 1.00 56.12 208 LYS A O 1
ATOM 1591 N N . ARG A 1 209 ? -24.420 -3.242 26.487 1.00 55.06 209 ARG A N 1
ATOM 1592 C CA . ARG A 1 209 ? -24.432 -2.684 27.846 1.00 55.06 209 ARG A CA 1
ATOM 1593 C C . ARG A 1 209 ? -24.707 -3.834 28.826 1.00 55.06 209 ARG A C 1
ATOM 1595 O O . ARG A 1 209 ? -25.645 -4.589 28.556 1.00 55.06 209 ARG A O 1
ATOM 1602 N N . PRO A 1 210 ? -23.960 -3.974 29.933 1.00 56.97 210 PRO A N 1
ATOM 1603 C CA . PRO A 1 210 ? -24.365 -4.857 31.019 1.00 56.97 210 PRO A CA 1
ATOM 1604 C C . PRO A 1 210 ? -25.786 -4.481 31.436 1.00 56.97 210 PRO A C 1
ATOM 1606 O O . PRO A 1 210 ? -26.068 -3.304 31.679 1.00 56.97 210 PRO A O 1
ATOM 1609 N N . ASN A 1 211 ? -26.703 -5.447 31.442 1.00 52.47 211 ASN A N 1
ATOM 1610 C CA . ASN A 1 211 ? -28.072 -5.184 31.857 1.00 52.47 211 ASN A CA 1
ATOM 1611 C C . ASN A 1 211 ? -28.048 -4.861 33.365 1.00 52.47 211 ASN A C 1
ATOM 1613 O O . ASN A 1 211 ? -27.579 -5.702 34.134 1.00 52.47 211 ASN A O 1
ATOM 1617 N N . PRO A 1 212 ? -28.557 -3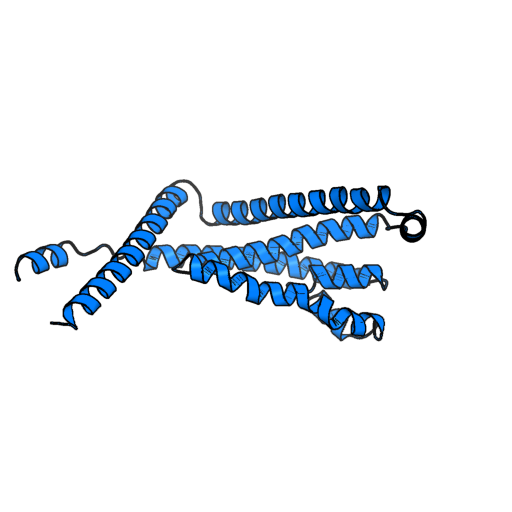.702 33.830 1.00 57.56 212 PRO A N 1
ATOM 1618 C CA . PRO A 1 212 ? -28.641 -3.401 35.263 1.00 57.56 212 PRO A CA 1
ATOM 1619 C C . PRO A 1 212 ? -29.379 -4.494 36.054 1.00 57.56 212 PRO A C 1
ATOM 1621 O O . PRO A 1 212 ? -29.102 -4.702 37.233 1.00 57.56 212 PRO A O 1
ATOM 1624 N N . GLY A 1 213 ? -30.272 -5.240 35.388 1.00 64.31 213 GLY A N 1
ATOM 1625 C CA . GLY A 1 213 ? -30.953 -6.402 35.960 1.00 64.31 213 GLY A CA 1
ATOM 1626 C C . GLY A 1 213 ? -30.037 -7.588 36.299 1.00 64.31 213 GLY A C 1
ATOM 1627 O O . GLY A 1 213 ? -30.298 -8.268 37.286 1.00 64.31 213 GLY A O 1
ATOM 1628 N N . GLU A 1 214 ? -28.948 -7.818 35.554 1.00 60.91 214 GLU A N 1
ATOM 1629 C CA . GLU A 1 214 ? -27.956 -8.858 35.890 1.00 60.91 214 GLU A CA 1
ATOM 1630 C C . GLU A 1 214 ? -27.085 -8.428 37.074 1.00 60.91 214 GLU A C 1
ATOM 1632 O O . GLU A 1 214 ? -26.821 -9.235 37.962 1.00 60.91 214 GLU A O 1
ATOM 1637 N N . ILE A 1 215 ? -26.727 -7.141 37.150 1.00 64.81 215 ILE A N 1
ATOM 1638 C CA . ILE A 1 215 ? -25.936 -6.581 38.257 1.00 64.81 215 ILE A CA 1
ATOM 1639 C C . ILE A 1 215 ? -26.704 -6.708 39.585 1.00 64.81 215 ILE A C 1
ATOM 1641 O O . ILE A 1 215 ? -26.135 -7.110 40.597 1.00 64.81 215 ILE A O 1
ATOM 1645 N N . ILE A 1 216 ? -28.012 -6.429 39.580 1.00 71.88 216 ILE A N 1
ATOM 1646 C CA . ILE A 1 216 ? -28.870 -6.555 40.770 1.00 71.88 216 ILE A CA 1
ATOM 1647 C C . ILE A 1 216 ? -29.097 -8.026 41.156 1.00 71.88 216 ILE A C 1
ATOM 1649 O O . ILE A 1 216 ? -29.166 -8.339 42.345 1.00 71.88 216 ILE A O 1
ATOM 1653 N N . HIS A 1 217 ? -29.181 -8.943 40.187 1.00 65.75 217 HIS A N 1
ATOM 1654 C CA . HIS A 1 217 ? -29.323 -10.373 40.474 1.00 65.75 217 HIS A CA 1
ATOM 1655 C C . HIS A 1 217 ? -28.047 -10.964 41.096 1.00 65.75 217 HIS A C 1
ATOM 1657 O O . HIS A 1 217 ? -28.143 -11.769 42.020 1.00 65.75 217 HIS A O 1
ATOM 1663 N N . SER A 1 218 ? -26.859 -10.529 40.662 1.00 63.66 218 SER A N 1
ATOM 1664 C CA . SER A 1 218 ? -25.579 -10.961 41.246 1.00 63.66 218 SER A CA 1
ATOM 1665 C C . SER A 1 218 ? -25.387 -10.524 42.703 1.00 63.66 218 SER A C 1
ATOM 1667 O O . SER A 1 218 ? -24.700 -11.212 43.450 1.00 63.66 218 SER A O 1
ATOM 1669 N N . PHE A 1 219 ? -26.024 -9.429 43.131 1.00 61.12 219 PHE A N 1
ATOM 1670 C CA . PHE A 1 219 ? -26.012 -8.982 44.531 1.00 61.12 219 PHE A CA 1
ATOM 1671 C C . PHE A 1 219 ? -27.019 -9.712 45.430 1.00 61.12 219 PHE A C 1
ATOM 1673 O O . PHE A 1 219 ? -26.921 -9.609 46.648 1.00 61.12 219 PHE A O 1
ATOM 1680 N N . LYS A 1 220 ? -27.993 -10.435 44.861 1.00 58.25 220 LYS A N 1
ATOM 1681 C CA . LYS A 1 220 ? -29.048 -11.125 45.626 1.00 58.25 220 LYS A CA 1
ATOM 1682 C C . LYS A 1 220 ? -28.759 -12.611 45.874 1.00 58.25 220 LYS A C 1
ATOM 1684 O O . LYS A 1 220 ? -29.548 -13.273 46.541 1.00 58.25 220 LYS A O 1
ATOM 1689 N N . SER A 1 221 ? -27.662 -13.129 45.319 1.00 55.03 221 SER A N 1
ATOM 1690 C CA . SER A 1 221 ? -27.239 -14.534 45.409 1.00 55.03 221 SER A CA 1
ATOM 1691 C C . SER A 1 221 ? -25.928 -14.753 46.182 1.00 55.03 221 SER A C 1
ATOM 1693 O O . SER A 1 221 ? -25.343 -15.828 46.060 1.00 55.03 221 SER A O 1
ATOM 1695 N N . GLY A 1 222 ? -25.448 -13.750 46.924 1.00 43.22 222 GLY A N 1
ATOM 1696 C CA . GLY A 1 222 ? -24.332 -13.856 47.875 1.00 43.22 222 GLY A CA 1
ATOM 1697 C C . GLY A 1 222 ? -24.821 -13.618 49.294 1.00 43.22 222 GLY A C 1
ATOM 1698 O O . GLY A 1 222 ? -24.262 -14.262 50.205 1.00 43.22 222 GLY A O 1
#

pLDDT: mean 82.38, std 11.84, range [43.22, 97.38]